Protein AF-A0A960S5M6-F1 (afdb_monomer)

Nearest PDB structures (foldseek):
  6wxx-assembly2_C  TM=4.763E-01  e=1.020E-02  Treponema succinifaciens DSM 2489
  4u5p-assembly1_A  TM=5.128E-01  e=8.825E-01  Rhodococcus jostii RHA1
  7o4u-assembly1_A  TM=4.474E-01  e=3.662E-01  Mycobacterium tuberculosis H37Rv
  4u5r-assembly1_C  TM=3.894E-01  e=1.001E+00  Rhodococcus jostii RHA1

Radius of gyration: 19.33 Å; Cα contacts (8 Å, |Δi|>4): 283; chains: 1; bounding box: 46×43×47 Å

Secondary structure (DSSP, 8-state):
-GGGTT---HHHHHHHHHHHHHTTSEEEE--TT--GGG-EEEE--HHHHHIIIIIHHHHHTT--GGG-THHHHHHTSHHHHHHHHHHHHHHHHH-HHHHHHHTT-TTS-EEEEEEEE-PPTT--PPPEEEEEEEEETTSEEEEEEEE--SSPBPP-HHHHHHHHHHHHHHHHHHT--SEEEEEEEESS-BPPSHHHHHH-SEEEEGGGGG-

Solvent-accessible surface area (backbone atoms only — not comparable to full-atom values): 12162 Å² total; per-residue (Å²): 104,65,90,78,60,82,56,96,49,71,67,60,53,55,48,51,53,50,52,36,36,78,69,49,44,29,45,83,45,50,39,62,98,56,52,82,87,67,43,49,75,45,79,56,29,67,65,61,55,48,35,63,72,54,48,50,61,38,56,74,68,72,52,68,76,90,81,52,70,53,65,73,60,41,71,78,33,71,69,42,55,54,49,47,32,56,51,47,48,44,51,46,70,74,25,51,66,34,49,35,46,65,71,68,38,79,88,54,62,62,49,75,32,32,38,73,47,79,56,61,93,91,56,88,60,79,59,41,70,42,65,37,31,36,48,35,76,90,47,38,29,43,38,30,49,73,44,64,44,103,46,59,43,68,72,48,74,69,53,49,54,52,51,52,51,36,51,55,50,48,40,70,73,68,66,61,89,49,49,79,43,36,30,41,36,25,54,58,38,72,44,90,44,78,57,41,72,74,57,48,78,48,69,40,40,52,72,52,55,76,109

pLDDT: mean 89.51, std 10.83, range [41.47, 98.5]

Sequence (211 aa):
LVKALDNNSGSALNRRLRELEASGFIQCFVPYGKKKRDRFYRIVDEYTIFYIKWIAPITASGMRLQKSGYWSKMTGTPARLSWAGYAFESVCFKHIDQISDALGLSKVAFNAGSWRYVPPKGSKDAGAQIDLLFDREDGVITVCEIKYSDKLFCLDKECAKSLVKKLDTFETRTKSKKELFLSMITTKGIRDNLWSEDLIESEVVLEDLYE

Structure (mmCIF, N/CA/C/O backbone):
data_AF-A0A960S5M6-F1
#
_entry.id   AF-A0A960S5M6-F1
#
loop_
_atom_site.group_PDB
_atom_site.id
_atom_site.type_symbol
_atom_site.label_atom_id
_atom_site.label_alt_id
_atom_site.label_comp_id
_atom_site.label_asym_id
_atom_site.label_entity_id
_atom_site.label_seq_id
_atom_site.pdbx_PDB_ins_code
_atom_site.Cartn_x
_atom_site.Cartn_y
_atom_site.Cartn_z
_atom_site.occupancy
_atom_site.B_iso_or_equiv
_atom_site.auth_seq_id
_atom_site.auth_comp_id
_atom_site.auth_asym_id
_atom_site.auth_atom_id
_atom_site.pdbx_PDB_model_num
ATOM 1 N N . LEU A 1 1 ? -0.532 16.747 -14.991 1.00 46.62 1 LEU A N 1
ATOM 2 C CA . LEU A 1 1 ? -0.957 16.278 -16.329 1.00 46.62 1 LEU A CA 1
ATOM 3 C C . LEU A 1 1 ? -1.320 17.423 -17.268 1.00 46.62 1 LEU A C 1
ATOM 5 O O . LEU A 1 1 ? -0.540 17.643 -18.172 1.00 46.62 1 LEU A O 1
ATOM 9 N N . VAL A 1 2 ? -2.393 18.198 -17.050 1.00 43.34 2 VAL A N 1
ATOM 10 C CA . VAL A 1 2 ? -2.791 19.295 -17.974 1.00 43.34 2 VAL A CA 1
ATOM 11 C C . VAL A 1 2 ? -1.658 20.303 -18.226 1.00 43.34 2 VAL A C 1
ATOM 13 O O . VAL A 1 2 ? -1.319 20.555 -19.372 1.00 43.34 2 VAL A O 1
ATOM 16 N N . LYS A 1 3 ? -0.984 20.776 -17.165 1.00 41.47 3 LYS A N 1
ATOM 17 C CA . LYS A 1 3 ? 0.192 21.666 -17.278 1.00 41.47 3 LYS A CA 1
ATOM 18 C C . LYS A 1 3 ? 1.409 21.043 -17.976 1.00 41.47 3 LYS A C 1
ATOM 20 O O . LYS A 1 3 ? 2.270 21.774 -18.430 1.00 41.47 3 LYS A O 1
ATOM 25 N N . ALA A 1 4 ? 1.508 19.715 -18.000 1.00 52.06 4 ALA A N 1
ATOM 26 C CA . ALA A 1 4 ? 2.627 18.998 -18.614 1.00 52.06 4 ALA A CA 1
ATOM 27 C C . ALA A 1 4 ? 2.326 18.564 -20.059 1.00 52.06 4 ALA A C 1
ATOM 29 O O . AL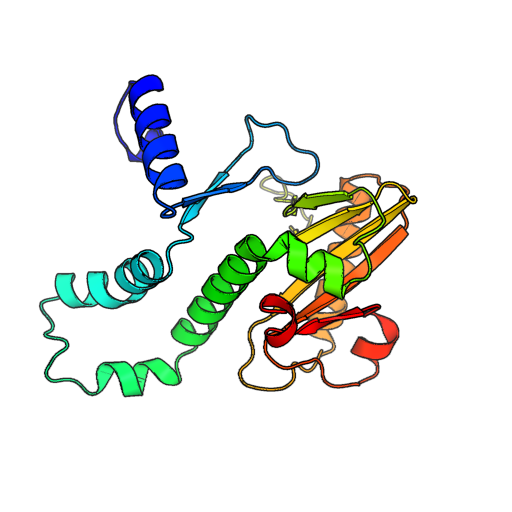A A 1 4 ? 3.235 18.158 -20.769 1.00 52.06 4 ALA A O 1
ATOM 30 N N . LEU A 1 5 ? 1.054 18.601 -20.473 1.00 56.50 5 LEU A N 1
ATOM 31 C CA . LEU A 1 5 ? 0.590 18.114 -21.773 1.00 56.50 5 LEU A CA 1
ATOM 32 C C . LEU A 1 5 ? 0.294 19.228 -22.777 1.00 56.50 5 LEU A C 1
ATOM 34 O O . LEU A 1 5 ? -0.145 18.904 -23.877 1.00 56.50 5 LEU A O 1
ATOM 38 N N . ASP A 1 6 ? 0.498 20.492 -22.396 1.00 50.91 6 ASP A N 1
ATOM 39 C CA . ASP A 1 6 ? 0.404 21.693 -23.244 1.00 50.91 6 ASP A CA 1
ATOM 40 C C . ASP A 1 6 ? -0.819 21.729 -24.190 1.00 50.91 6 ASP A C 1
ATOM 42 O O . ASP A 1 6 ? -0.780 22.257 -25.296 1.00 50.91 6 ASP A O 1
ATOM 46 N N . ASN A 1 7 ? -1.930 21.107 -23.772 1.00 53.03 7 ASN A N 1
ATOM 47 C CA . ASN A 1 7 ? -3.119 20.901 -24.595 1.00 53.03 7 ASN A CA 1
ATOM 48 C C . ASN A 1 7 ? -4.367 21.402 -23.861 1.00 53.03 7 ASN A C 1
ATOM 50 O O . ASN A 1 7 ? -4.784 20.853 -22.840 1.00 53.03 7 ASN A O 1
ATOM 54 N N . ASN A 1 8 ? -4.975 22.444 -24.430 1.00 51.94 8 ASN A N 1
ATOM 55 C CA . ASN A 1 8 ? -6.050 23.259 -23.852 1.00 51.94 8 ASN A CA 1
ATOM 56 C C . ASN A 1 8 ? -7.474 22.670 -23.959 1.00 51.94 8 ASN A C 1
ATOM 58 O O . ASN A 1 8 ? -8.450 23.381 -23.738 1.00 51.94 8 ASN A O 1
ATOM 62 N N . SER A 1 9 ? -7.649 21.382 -24.271 1.00 59.00 9 SER A N 1
ATOM 63 C CA . SER A 1 9 ? -8.984 20.773 -24.397 1.00 59.00 9 SER A CA 1
ATOM 64 C C . SER A 1 9 ? -9.192 19.639 -23.392 1.00 59.00 9 SER A C 1
ATOM 66 O O . SER A 1 9 ? -8.818 18.484 -23.604 1.00 59.00 9 SER A O 1
ATOM 68 N N . GLY A 1 10 ? -9.847 19.962 -22.270 1.00 70.06 10 GLY A N 1
ATOM 69 C CA . GLY A 1 10 ? -10.172 18.995 -21.214 1.00 70.06 10 GLY A CA 1
ATOM 70 C C . GLY A 1 10 ? -10.964 17.772 -21.708 1.00 70.06 10 GLY A C 1
ATOM 71 O O . GLY A 1 10 ? -10.836 16.692 -21.137 1.00 70.06 10 GLY A O 1
ATOM 72 N N . SER A 1 11 ? -11.724 17.897 -22.803 1.00 79.00 11 SER A N 1
ATOM 73 C CA . SER A 1 11 ? -12.467 16.790 -23.424 1.00 79.00 11 SER A CA 1
ATOM 74 C C . SER A 1 11 ? -11.558 15.740 -24.076 1.00 79.00 11 SER A C 1
ATOM 76 O O . SER A 1 11 ? -11.758 14.545 -23.855 1.00 79.00 11 SER A O 1
ATOM 78 N N . ALA A 1 12 ? -10.534 16.160 -24.826 1.00 83.50 12 ALA A N 1
ATOM 79 C CA . ALA A 1 12 ? -9.600 15.258 -25.498 1.00 83.50 12 ALA A CA 1
ATOM 80 C C . ALA A 1 12 ? -8.731 14.495 -24.490 1.00 83.50 12 ALA A C 1
ATOM 82 O O . ALA A 1 12 ? -8.529 13.288 -24.633 1.00 83.50 12 ALA A O 1
ATOM 83 N N . LEU A 1 13 ? -8.276 15.173 -23.431 1.00 84.19 13 LEU A N 1
ATOM 84 C CA . LEU A 1 13 ? -7.539 14.530 -22.344 1.00 84.19 13 LEU A CA 1
ATOM 85 C C . LEU A 1 13 ? -8.401 13.493 -21.615 1.00 84.19 13 LEU A C 1
ATOM 87 O O . LEU A 1 13 ? -7.954 12.370 -21.407 1.00 84.19 13 LEU A O 1
ATOM 91 N N . ASN A 1 14 ? -9.645 13.837 -21.269 1.00 85.25 14 ASN A N 1
ATOM 92 C CA . ASN A 1 14 ? -10.563 12.900 -20.617 1.00 85.25 14 ASN A CA 1
ATOM 93 C C . ASN A 1 14 ? -10.907 11.699 -21.507 1.00 85.25 14 ASN A C 1
ATOM 95 O O . ASN A 1 14 ? -11.176 10.617 -20.991 1.00 85.25 14 ASN A O 1
ATOM 99 N N . ARG A 1 15 ? -10.923 11.864 -22.837 1.00 89.50 15 ARG A N 1
ATOM 100 C CA . ARG A 1 15 ? -11.049 10.732 -23.763 1.00 89.50 15 ARG A CA 1
ATOM 101 C C . ARG A 1 15 ? -9.818 9.825 -23.690 1.00 89.50 15 ARG A C 1
ATOM 103 O O . ARG A 1 15 ? -9.985 8.645 -23.419 1.00 89.50 15 ARG A O 1
ATOM 110 N N . ARG A 1 16 ? -8.608 10.379 -23.821 1.00 90.38 16 ARG A N 1
ATOM 111 C CA . ARG A 1 16 ? -7.354 9.603 -23.751 1.00 90.38 16 ARG A CA 1
ATOM 112 C C . ARG A 1 16 ? -7.185 8.868 -22.423 1.00 90.38 16 ARG A C 1
ATOM 114 O O . ARG A 1 16 ? -6.762 7.724 -22.417 1.00 90.38 16 ARG A O 1
ATOM 121 N N . LEU A 1 17 ? -7.520 9.507 -21.300 1.00 90.25 17 LEU A N 1
ATOM 122 C CA . LEU A 1 17 ? -7.452 8.864 -19.983 1.00 90.25 17 LEU A CA 1
ATOM 123 C C . LEU A 1 17 ? -8.407 7.669 -19.892 1.00 90.25 17 LEU A C 1
ATOM 125 O O . LEU A 1 17 ? -7.998 6.622 -19.412 1.00 90.25 17 LEU A O 1
ATOM 129 N N . ARG A 1 18 ? -9.635 7.798 -20.414 1.00 91.06 18 ARG A N 1
ATOM 130 C CA . ARG A 1 18 ? -10.585 6.677 -20.479 1.00 91.06 18 ARG A CA 1
ATOM 131 C C . ARG A 1 18 ? -10.100 5.553 -21.389 1.00 91.06 18 ARG A C 1
ATOM 133 O O . ARG A 1 18 ? -10.260 4.397 -21.036 1.00 91.06 18 ARG A O 1
ATOM 140 N N . GLU A 1 19 ? -9.508 5.879 -22.536 1.00 93.75 19 GLU A N 1
ATOM 141 C CA . GLU A 1 19 ? -8.941 4.882 -23.457 1.00 93.75 19 GLU A CA 1
ATOM 142 C C . GLU A 1 19 ? -7.761 4.134 -22.818 1.00 93.75 19 GLU A C 1
ATOM 144 O O . GLU A 1 19 ? -7.696 2.911 -22.896 1.00 93.75 19 GLU A O 1
ATOM 149 N N . LEU A 1 20 ? -6.858 4.851 -22.140 1.00 93.38 20 LEU A N 1
ATOM 150 C CA . LEU A 1 20 ? -5.731 4.254 -21.415 1.00 93.38 20 LEU A CA 1
ATOM 151 C C . LEU A 1 20 ? -6.195 3.383 -20.244 1.00 93.38 20 LEU A C 1
ATOM 153 O O . LEU A 1 20 ? -5.608 2.331 -20.010 1.00 93.38 20 LEU A O 1
ATOM 157 N N . GLU A 1 21 ? -7.229 3.816 -19.523 1.00 91.94 21 GLU A N 1
ATOM 158 C CA . GLU A 1 21 ? -7.817 3.054 -18.419 1.00 91.94 21 GLU A CA 1
ATOM 159 C C . GLU A 1 21 ? -8.520 1.792 -18.925 1.00 91.94 21 GLU A C 1
ATOM 161 O O . GLU A 1 21 ? -8.242 0.702 -18.439 1.00 91.94 21 GLU A O 1
ATOM 166 N N . ALA A 1 22 ? -9.337 1.905 -19.978 1.00 90.56 22 ALA A N 1
ATOM 167 C CA . ALA A 1 22 ? -9.994 0.760 -20.612 1.00 90.56 22 ALA A CA 1
ATOM 168 C C . ALA A 1 22 ? -9.000 -0.241 -21.224 1.00 90.56 22 ALA A C 1
ATOM 170 O O . ALA A 1 22 ? -9.294 -1.428 -21.307 1.00 90.56 22 ALA A O 1
ATOM 171 N N . SER A 1 23 ? -7.824 0.234 -21.641 1.00 92.50 23 SER A N 1
ATOM 172 C CA . SER A 1 23 ? -6.744 -0.609 -22.168 1.00 92.50 23 SER A CA 1
ATOM 173 C C . SER A 1 23 ? -5.838 -1.191 -21.072 1.00 92.50 23 SER A C 1
ATOM 175 O O . SER A 1 23 ? -4.886 -1.892 -21.394 1.00 92.50 23 SER A O 1
ATOM 177 N N . GLY A 1 24 ? -6.081 -0.878 -19.793 1.00 88.25 24 GLY A N 1
ATOM 178 C CA . GLY A 1 24 ? -5.305 -1.399 -18.663 1.00 88.25 24 GLY A CA 1
ATOM 179 C C . GLY A 1 24 ? -3.946 -0.729 -18.424 1.00 88.25 24 GLY A C 1
ATOM 180 O O . GLY A 1 24 ? -3.196 -1.173 -17.559 1.00 88.25 24 GLY A O 1
ATOM 181 N N . PHE A 1 25 ? -3.611 0.356 -19.132 1.00 89.75 25 PHE A N 1
ATOM 182 C CA . PHE A 1 25 ? -2.332 1.056 -18.937 1.00 89.75 25 PHE A CA 1
ATOM 183 C C . PHE A 1 25 ? -2.293 1.865 -17.646 1.00 89.75 25 PHE A C 1
ATOM 185 O O . PHE A 1 25 ? -1.247 1.979 -17.001 1.00 89.75 25 PHE A O 1
ATOM 192 N N . ILE A 1 26 ? -3.426 2.469 -17.290 1.00 90.50 26 ILE A N 1
ATOM 193 C CA . ILE A 1 26 ? -3.567 3.297 -16.097 1.00 90.50 26 ILE A CA 1
ATOM 194 C C . ILE A 1 26 ? -4.799 2.883 -15.304 1.00 90.50 26 ILE A C 1
ATOM 196 O O . ILE A 1 26 ? -5.742 2.337 -15.859 1.00 90.50 26 ILE A O 1
ATOM 200 N N . GLN A 1 27 ? -4.817 3.221 -14.022 1.00 87.81 27 GLN A N 1
ATOM 201 C CA . GLN A 1 27 ? -5.985 3.050 -13.164 1.00 87.81 27 GLN A CA 1
ATOM 202 C C . GLN A 1 27 ? -6.271 4.353 -12.421 1.00 87.81 27 GLN A C 1
ATOM 204 O O . GLN A 1 27 ? -5.345 5.045 -11.969 1.00 87.81 27 GLN A O 1
ATOM 209 N N . CYS A 1 28 ? -7.550 4.716 -12.330 1.00 87.50 28 CYS A N 1
ATOM 210 C CA . CYS A 1 28 ? -8.009 5.839 -11.532 1.00 87.50 28 CYS A CA 1
ATOM 211 C C . CYS A 1 28 ? -8.150 5.448 -10.059 1.00 87.50 28 CYS A C 1
ATOM 213 O O . CYS A 1 28 ? -8.815 4.479 -9.713 1.00 87.50 28 CYS A O 1
ATOM 215 N N . PHE A 1 29 ? -7.603 6.285 -9.181 1.00 83.81 29 PHE A N 1
ATOM 216 C CA . PHE A 1 29 ? -7.746 6.154 -7.738 1.00 83.81 29 PHE A CA 1
ATOM 217 C C . PHE A 1 29 ? -8.374 7.413 -7.156 1.00 83.81 29 PHE A C 1
ATOM 219 O O . PHE A 1 29 ? -7.967 8.536 -7.476 1.00 83.81 29 PHE A O 1
ATOM 226 N N . VAL A 1 30 ? -9.340 7.229 -6.260 1.00 86.88 30 VAL A N 1
ATOM 227 C CA . VAL A 1 30 ? -9.882 8.299 -5.421 1.00 86.88 30 VAL A CA 1
ATOM 228 C C . VAL A 1 30 ? -9.371 8.054 -4.004 1.00 86.88 30 VAL A C 1
ATOM 230 O O . VAL A 1 30 ? -9.705 7.023 -3.426 1.00 86.88 30 VAL A O 1
ATOM 233 N N . PRO A 1 31 ? -8.545 8.951 -3.436 1.00 87.94 31 PRO A N 1
ATOM 234 C CA . PRO A 1 31 ? -8.095 8.770 -2.067 1.00 87.94 31 PRO A CA 1
ATOM 235 C C . PRO A 1 31 ? -9.273 8.752 -1.086 1.00 87.94 31 PRO A C 1
ATOM 237 O O . PRO A 1 31 ? -10.262 9.468 -1.277 1.00 87.94 31 PRO A O 1
ATOM 240 N N . TYR A 1 32 ? -9.125 8.002 0.002 1.00 89.94 32 TYR A N 1
ATOM 241 C CA . TYR A 1 32 ? -10.105 7.945 1.079 1.00 89.94 32 TYR A CA 1
ATOM 242 C C . TYR A 1 32 ? -10.462 9.348 1.597 1.00 89.94 32 TYR A C 1
ATOM 244 O O . TYR A 1 32 ? -9.595 10.212 1.788 1.00 89.94 32 TYR A O 1
ATOM 252 N N . GLY A 1 33 ? -11.761 9.586 1.796 1.00 85.00 33 GLY A N 1
ATOM 253 C CA . GLY A 1 33 ? -12.299 10.870 2.253 1.00 85.00 33 GLY A CA 1
ATOM 254 C C . GLY A 1 33 ? -12.182 12.019 1.240 1.00 85.00 33 GLY A C 1
ATOM 255 O O . GLY A 1 33 ? -12.410 13.179 1.599 1.00 85.00 33 GLY A O 1
ATOM 256 N N . LYS A 1 34 ? -11.808 11.750 -0.019 1.00 87.12 34 LYS A N 1
ATOM 257 C CA . LYS A 1 34 ? -11.723 12.757 -1.088 1.00 87.12 34 LYS A CA 1
ATOM 258 C C . LYS A 1 34 ? -12.847 12.612 -2.109 1.00 87.12 34 LYS A C 1
ATOM 260 O O . LYS A 1 34 ? -13.518 11.590 -2.207 1.00 87.12 34 LYS A O 1
ATOM 265 N N . LYS A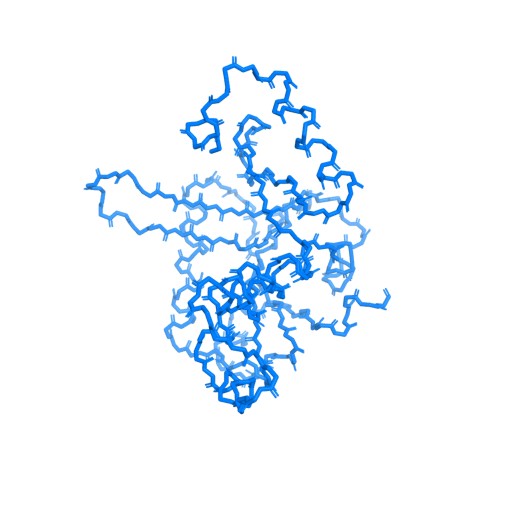 1 35 ? -13.080 13.678 -2.880 1.00 85.19 35 LYS A N 1
ATOM 266 C CA . LYS A 1 35 ? -14.117 13.697 -3.922 1.00 85.19 35 LYS A CA 1
ATOM 267 C C . LYS A 1 35 ? -13.540 13.177 -5.238 1.00 85.19 35 LYS A C 1
ATOM 269 O O . LYS A 1 35 ? -12.342 13.280 -5.478 1.00 85.19 35 LYS A O 1
ATOM 274 N N . LYS A 1 36 ? -14.404 12.754 -6.170 1.00 82.38 36 LYS A N 1
ATOM 275 C CA . LYS A 1 36 ? -14.002 12.310 -7.527 1.00 82.38 36 LYS A CA 1
ATOM 276 C C . LYS A 1 36 ? -13.104 13.306 -8.278 1.00 82.38 36 LYS A C 1
ATOM 278 O O . LYS A 1 36 ? -12.343 12.902 -9.150 1.00 82.38 36 LYS A O 1
ATOM 283 N N . ARG A 1 37 ? -13.190 14.605 -7.966 1.00 82.75 37 ARG A N 1
ATOM 284 C CA . ARG A 1 37 ? -12.334 15.650 -8.561 1.00 82.75 37 ARG A CA 1
ATOM 285 C C . ARG A 1 37 ? -10.869 15.571 -8.119 1.00 82.75 37 ARG A C 1
ATOM 287 O O . ARG A 1 37 ? -10.005 16.051 -8.838 1.00 82.75 37 ARG A O 1
ATOM 294 N N . ASP A 1 38 ? -10.616 14.978 -6.957 1.00 84.50 38 ASP A N 1
ATOM 295 C CA . ASP A 1 38 ? -9.294 14.837 -6.344 1.00 84.50 38 ASP A CA 1
ATOM 296 C C . ASP A 1 38 ? -8.638 13.497 -6.729 1.00 84.50 38 ASP A C 1
ATOM 298 O O . ASP A 1 38 ? -7.642 13.087 -6.131 1.00 84.50 38 ASP A O 1
ATOM 302 N N . ARG A 1 39 ? -9.215 12.796 -7.715 1.00 85.75 39 ARG A N 1
ATOM 303 C CA . ARG A 1 39 ? -8.672 11.549 -8.243 1.00 85.75 39 ARG A CA 1
ATOM 304 C C . ARG A 1 39 ? -7.290 11.752 -8.846 1.00 85.75 39 ARG A C 1
ATOM 306 O O . ARG A 1 39 ? -6.999 12.787 -9.451 1.00 85.75 39 ARG A O 1
ATOM 313 N N . PHE A 1 40 ? -6.480 10.713 -8.771 1.00 85.06 40 PHE A N 1
ATOM 314 C CA . PHE A 1 40 ? -5.213 10.622 -9.479 1.00 85.06 40 PHE A CA 1
ATOM 315 C C . PHE A 1 40 ? -5.192 9.355 -10.335 1.00 85.06 40 PHE A C 1
ATOM 317 O O . PHE A 1 40 ? -5.980 8.438 -10.122 1.00 85.06 40 PHE A O 1
ATOM 324 N N . TYR A 1 41 ? -4.301 9.325 -11.322 1.00 86.44 41 TYR A N 1
ATOM 325 C CA . TYR A 1 41 ? -4.068 8.147 -12.153 1.00 86.44 41 TYR A CA 1
ATOM 326 C C . TYR A 1 41 ? -2.665 7.623 -11.875 1.00 86.44 41 TYR A C 1
ATOM 328 O O . TYR A 1 41 ? -1.728 8.420 -11.755 1.00 86.44 41 TYR A O 1
ATOM 336 N N . ARG A 1 42 ? -2.520 6.302 -11.791 1.00 85.56 42 ARG A N 1
ATOM 337 C CA . ARG A 1 42 ? -1.215 5.627 -11.804 1.00 85.56 42 ARG A CA 1
ATOM 338 C C . ARG A 1 42 ? -1.109 4.786 -13.063 1.00 85.56 42 ARG A C 1
ATOM 340 O O . ARG A 1 42 ? -2.121 4.292 -13.545 1.00 85.56 42 ARG A O 1
ATOM 347 N N . ILE A 1 43 ? 0.107 4.640 -13.576 1.00 88.00 43 ILE A N 1
ATOM 348 C CA . ILE A 1 43 ? 0.407 3.597 -14.558 1.00 88.00 43 ILE A CA 1
ATOM 349 C C . ILE A 1 43 ? 0.383 2.278 -13.795 1.00 88.00 43 ILE A C 1
ATOM 351 O O . ILE A 1 43 ? 1.023 2.196 -12.748 1.00 88.00 43 ILE A O 1
ATOM 355 N N . VAL A 1 44 ? -0.370 1.303 -14.295 1.00 86.62 44 VAL A N 1
ATOM 356 C CA . VAL A 1 44 ? -0.519 -0.025 -13.676 1.00 86.62 44 VAL A CA 1
ATOM 357 C C . VAL A 1 44 ? -0.137 -1.165 -14.618 1.00 86.62 44 VAL A C 1
ATOM 359 O O . VAL A 1 44 ? -0.092 -2.310 -14.180 1.00 86.62 44 VAL A O 1
ATOM 362 N N . ASP A 1 45 ? 0.157 -0.873 -15.888 1.00 88.94 45 ASP A N 1
ATOM 363 C CA . ASP A 1 45 ? 0.709 -1.861 -16.817 1.00 88.94 45 ASP A CA 1
ATOM 364 C C . ASP A 1 45 ? 2.179 -2.154 -16.495 1.00 88.94 45 ASP A C 1
ATOM 366 O O . ASP A 1 45 ? 3.043 -1.267 -16.510 1.00 88.94 45 ASP A O 1
ATOM 370 N N . GLU A 1 46 ? 2.460 -3.420 -16.208 1.00 87.62 46 GLU A N 1
ATOM 371 C CA . GLU A 1 46 ? 3.740 -3.914 -15.718 1.00 87.62 46 GLU A CA 1
ATOM 372 C C . GLU A 1 46 ? 4.864 -3.631 -16.717 1.00 87.62 46 GLU A C 1
ATOM 374 O O . GLU A 1 46 ? 5.943 -3.157 -16.334 1.00 87.62 46 GLU A O 1
ATOM 379 N N . TYR A 1 47 ? 4.604 -3.869 -18.007 1.00 89.94 47 TYR A N 1
ATOM 380 C CA . TYR A 1 47 ? 5.596 -3.645 -19.051 1.00 89.94 47 TYR A CA 1
ATOM 381 C C . TYR A 1 47 ? 5.884 -2.157 -19.246 1.00 89.94 47 TYR A C 1
ATOM 383 O O . TYR A 1 47 ? 7.046 -1.771 -19.338 1.00 89.94 47 TYR A O 1
ATOM 391 N N . THR A 1 48 ? 4.868 -1.297 -19.248 1.00 90.19 48 THR A N 1
ATOM 392 C CA . THR A 1 48 ? 5.031 0.155 -19.382 1.00 90.19 48 THR A CA 1
ATOM 393 C C . THR A 1 48 ? 5.865 0.721 -18.237 1.00 90.19 48 THR A C 1
ATOM 395 O O . THR A 1 48 ? 6.799 1.490 -18.482 1.00 90.19 48 THR A O 1
ATOM 398 N N . ILE A 1 49 ? 5.596 0.316 -16.990 1.00 87.69 49 ILE A N 1
ATOM 399 C CA . ILE A 1 49 ? 6.392 0.745 -15.829 1.00 87.69 49 ILE A CA 1
ATOM 400 C C . ILE A 1 49 ? 7.838 0.258 -15.972 1.00 87.69 49 ILE A C 1
ATOM 402 O O . ILE A 1 49 ? 8.774 1.037 -15.770 1.00 87.69 49 ILE A O 1
ATOM 406 N N . PHE A 1 50 ? 8.037 -1.011 -16.339 1.00 89.81 50 PHE A N 1
ATOM 407 C CA . PHE A 1 50 ? 9.363 -1.584 -16.569 1.00 89.81 50 PHE A CA 1
ATOM 408 C C . PHE A 1 50 ? 10.123 -0.846 -17.680 1.00 89.81 50 PHE A C 1
ATOM 410 O O . PHE A 1 50 ? 11.278 -0.457 -17.499 1.00 89.81 50 PHE A O 1
ATOM 417 N N . TYR A 1 51 ? 9.467 -0.594 -18.809 1.00 90.62 51 TYR A N 1
ATOM 418 C CA . TYR A 1 51 ? 10.036 0.077 -19.967 1.00 90.62 51 TYR A CA 1
ATOM 419 C C . TYR A 1 51 ? 10.473 1.501 -19.626 1.00 90.62 51 TYR A C 1
ATOM 421 O O . TYR A 1 51 ? 11.626 1.858 -19.863 1.00 90.62 51 TYR A O 1
ATOM 429 N N . ILE A 1 52 ? 9.586 2.301 -19.025 1.00 89.38 52 ILE A N 1
ATOM 430 C CA . ILE A 1 52 ? 9.879 3.692 -18.652 1.00 89.38 52 ILE A CA 1
ATOM 431 C C . ILE A 1 52 ? 11.030 3.747 -17.644 1.00 89.38 52 ILE A C 1
ATOM 433 O O . ILE A 1 52 ? 11.891 4.623 -17.734 1.00 89.38 52 ILE A O 1
ATOM 437 N N . LYS A 1 53 ? 11.060 2.817 -16.683 1.00 87.25 53 LYS A N 1
ATOM 438 C CA . LYS A 1 53 ? 12.074 2.802 -15.626 1.00 87.25 53 LYS A CA 1
ATOM 439 C C . LYS A 1 53 ? 13.441 2.337 -16.121 1.00 87.25 53 LYS A C 1
ATOM 441 O O . LYS A 1 53 ? 14.448 2.908 -15.706 1.00 87.25 53 LYS A O 1
ATOM 446 N N . TRP A 1 54 ? 13.478 1.300 -16.955 1.00 87.25 54 TRP A N 1
ATOM 447 C CA . TRP A 1 54 ? 14.707 0.570 -17.262 1.00 87.25 54 TRP A CA 1
ATOM 448 C C . TRP A 1 54 ? 15.118 0.679 -18.721 1.00 87.25 54 TRP A C 1
ATOM 450 O O . TRP A 1 54 ? 16.263 1.015 -18.996 1.00 87.25 54 TRP A O 1
ATOM 460 N N . ILE A 1 55 ? 14.210 0.437 -19.665 1.00 88.62 55 ILE A N 1
ATOM 461 C CA . ILE A 1 55 ? 14.565 0.363 -21.088 1.00 88.62 55 ILE A CA 1
ATOM 462 C C . ILE A 1 55 ? 14.779 1.762 -21.674 1.00 88.62 55 ILE A C 1
ATOM 464 O O . ILE A 1 55 ? 15.829 2.014 -22.266 1.00 88.62 55 ILE A O 1
ATOM 468 N N . ALA A 1 56 ? 13.830 2.681 -21.477 1.00 89.44 56 ALA A N 1
ATOM 469 C CA . ALA A 1 56 ? 13.852 4.006 -22.096 1.00 89.44 56 ALA A CA 1
ATOM 470 C C . ALA A 1 56 ? 15.140 4.811 -21.796 1.00 89.44 56 ALA A C 1
ATOM 472 O O . ALA A 1 56 ? 15.721 5.363 -22.737 1.00 89.44 56 ALA A O 1
ATOM 473 N N . PRO A 1 57 ? 15.664 4.847 -20.549 1.00 86.94 57 PRO A N 1
ATOM 474 C CA . PRO A 1 57 ? 16.924 5.538 -20.251 1.00 86.94 57 PRO A CA 1
ATOM 475 C C . PRO A 1 57 ? 18.145 4.917 -20.948 1.00 86.94 57 PRO A C 1
ATOM 477 O O . PRO A 1 57 ? 19.059 5.623 -21.380 1.00 86.94 57 PRO A O 1
ATOM 480 N N . ILE A 1 58 ? 18.168 3.590 -21.090 1.00 84.19 58 ILE A N 1
ATOM 481 C CA . ILE A 1 58 ? 19.260 2.869 -21.761 1.00 84.19 58 ILE A CA 1
ATOM 482 C C . ILE A 1 58 ? 19.218 3.146 -23.263 1.00 84.19 58 ILE A C 1
ATOM 484 O O . ILE A 1 58 ? 20.239 3.487 -23.856 1.00 84.19 58 ILE A O 1
ATOM 488 N N . THR A 1 59 ? 18.035 3.068 -23.875 1.00 83.06 59 THR A N 1
ATOM 489 C CA . THR A 1 59 ? 17.874 3.357 -25.305 1.00 83.06 59 THR A CA 1
ATOM 490 C C . THR A 1 59 ? 18.212 4.810 -25.626 1.00 83.0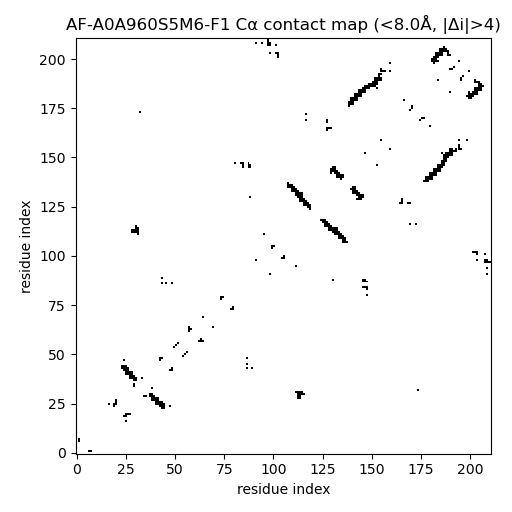6 59 THR A C 1
ATOM 492 O O . THR A 1 59 ? 18.880 5.071 -26.622 1.00 83.06 59 THR A O 1
ATOM 495 N N . ALA A 1 60 ? 17.826 5.753 -24.758 1.00 84.69 60 ALA A N 1
ATOM 496 C CA . ALA A 1 60 ? 18.125 7.174 -24.931 1.00 84.69 60 ALA A CA 1
ATOM 497 C C . ALA A 1 60 ? 19.627 7.491 -24.815 1.00 84.69 60 ALA A C 1
ATOM 499 O O . ALA A 1 60 ? 20.105 8.430 -25.443 1.00 84.69 60 ALA A O 1
ATOM 500 N N . SER A 1 61 ? 20.384 6.699 -24.049 1.00 81.75 61 SER A N 1
ATOM 501 C CA . SER A 1 61 ? 21.841 6.852 -23.908 1.00 81.75 61 SER A CA 1
ATOM 502 C C . SER A 1 61 ? 22.654 6.159 -25.013 1.00 81.75 61 SER A C 1
ATOM 504 O O . SER A 1 61 ? 23.882 6.169 -24.968 1.00 81.75 61 SER A O 1
ATOM 506 N N . GLY A 1 62 ? 21.996 5.553 -26.011 1.00 75.62 62 GLY A N 1
ATOM 507 C CA . GLY A 1 62 ? 22.657 4.870 -27.131 1.00 75.62 62 GLY A CA 1
ATOM 508 C C . GLY A 1 62 ? 23.276 3.512 -26.775 1.00 75.62 62 GLY A C 1
ATOM 509 O O . GLY A 1 62 ? 23.935 2.891 -27.612 1.00 75.62 62 GLY A O 1
ATOM 510 N N . MET A 1 63 ? 23.064 3.016 -25.551 1.00 70.69 63 MET A N 1
ATOM 511 C CA . MET A 1 63 ? 23.587 1.729 -25.099 1.00 70.69 63 MET A 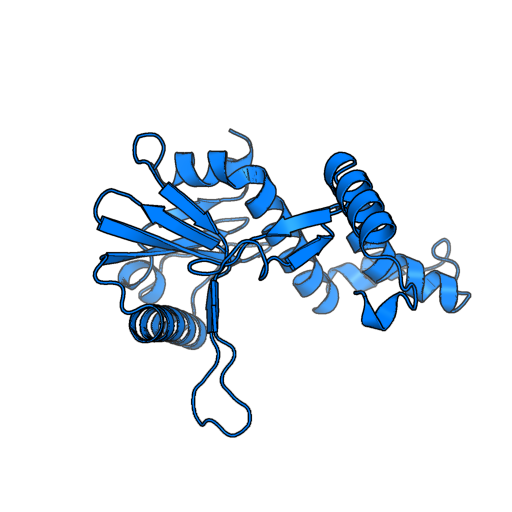CA 1
ATOM 512 C C . MET A 1 63 ? 22.733 0.570 -25.643 1.00 70.69 63 MET A C 1
ATOM 514 O O . MET A 1 63 ? 21.510 0.558 -25.520 1.00 70.69 63 MET A O 1
ATOM 518 N N . ARG A 1 64 ? 23.374 -0.455 -26.224 1.00 68.00 64 ARG A N 1
ATOM 519 C CA . ARG A 1 64 ? 22.688 -1.678 -26.680 1.00 68.00 64 ARG A CA 1
ATOM 520 C C . ARG A 1 64 ? 22.563 -2.694 -25.540 1.00 68.00 64 ARG A C 1
ATOM 522 O O . ARG A 1 64 ? 23.570 -3.226 -25.079 1.00 68.00 64 ARG A O 1
ATOM 529 N N . LEU A 1 65 ? 21.326 -3.027 -25.163 1.00 68.75 65 LEU A N 1
ATOM 530 C CA . LEU A 1 65 ? 20.979 -4.033 -24.139 1.00 68.75 65 LEU A CA 1
ATOM 531 C C . LEU A 1 65 ? 21.577 -5.430 -24.400 1.00 68.75 65 LEU A C 1
ATOM 533 O O . LEU A 1 65 ? 21.840 -6.179 -23.469 1.00 68.75 65 LEU A O 1
ATOM 537 N N . GLN A 1 66 ? 21.807 -5.769 -25.669 1.00 64.19 66 GLN A N 1
ATOM 538 C CA . GLN A 1 66 ? 22.185 -7.109 -26.137 1.00 64.19 66 GLN A CA 1
ATOM 539 C C . GLN A 1 66 ? 23.618 -7.547 -25.767 1.00 64.19 66 GLN A C 1
ATOM 541 O O . GLN A 1 66 ? 23.945 -8.718 -25.922 1.00 64.19 66 GLN A O 1
ATOM 546 N N . LYS A 1 67 ? 24.495 -6.638 -25.308 1.00 56.41 67 LYS A N 1
ATOM 547 C CA . LYS A 1 67 ? 25.928 -6.940 -25.088 1.00 56.41 67 LYS A CA 1
ATOM 548 C C . LYS A 1 67 ? 26.387 -6.821 -23.629 1.00 56.41 67 LYS A C 1
ATOM 550 O O . LYS A 1 67 ? 27.579 -6.945 -23.364 1.00 56.41 67 LYS A O 1
ATOM 555 N N . SER A 1 68 ? 25.487 -6.540 -22.687 1.00 62.53 68 SER A N 1
ATOM 556 C CA . SER A 1 68 ? 25.860 -6.196 -21.312 1.00 62.53 68 SER A CA 1
ATOM 557 C C . SER A 1 68 ? 25.226 -7.134 -20.284 1.00 62.53 68 SER A C 1
ATOM 559 O O . SER A 1 68 ? 24.035 -7.425 -20.332 1.00 62.53 68 SER A O 1
ATOM 561 N N . GLY A 1 69 ? 26.003 -7.530 -19.268 1.00 77.56 69 GLY A N 1
ATOM 562 C CA . GLY A 1 69 ? 25.503 -8.123 -18.014 1.00 77.56 69 GLY A CA 1
ATOM 563 C C . GLY A 1 69 ? 24.697 -7.128 -17.164 1.00 77.56 69 GLY A C 1
ATOM 564 O O . GLY A 1 69 ? 24.735 -7.172 -15.935 1.00 77.56 69 GLY A O 1
ATOM 565 N N . TYR A 1 70 ? 24.016 -6.182 -17.820 1.00 81.38 70 TYR A N 1
ATOM 566 C CA . TYR A 1 70 ? 23.254 -5.104 -17.214 1.00 81.38 70 TYR A CA 1
ATOM 567 C C . TYR A 1 70 ? 22.171 -5.668 -16.303 1.00 81.38 70 TYR A C 1
ATOM 569 O O . TYR A 1 70 ? 22.143 -5.321 -15.129 1.00 81.38 70 TYR A O 1
ATOM 577 N N . TRP A 1 71 ? 21.348 -6.598 -16.796 1.00 83.75 71 TRP A N 1
ATOM 578 C CA . TRP A 1 71 ? 20.269 -7.184 -15.998 1.00 83.75 71 TRP A CA 1
ATOM 579 C C . TRP A 1 71 ? 20.789 -7.888 -14.746 1.00 83.75 71 TRP A C 1
ATOM 581 O O . TRP A 1 71 ? 20.291 -7.618 -13.658 1.00 83.75 71 TRP A O 1
ATOM 591 N N . SER A 1 72 ? 21.865 -8.672 -14.866 1.00 84.50 72 SER A N 1
ATOM 592 C CA . SER A 1 72 ? 22.515 -9.317 -13.720 1.00 84.50 72 SER A CA 1
ATOM 593 C C . SER A 1 72 ? 23.007 -8.304 -12.683 1.00 84.50 72 SER A C 1
ATOM 595 O O . SER A 1 72 ? 22.839 -8.515 -11.484 1.00 84.50 72 SER A O 1
ATOM 597 N N . LYS A 1 73 ? 23.568 -7.171 -13.129 1.00 83.00 73 LYS A N 1
ATOM 598 C CA . LYS A 1 73 ? 23.969 -6.071 -12.240 1.00 83.00 73 LYS A CA 1
ATOM 599 C C . LYS A 1 73 ? 22.761 -5.411 -11.571 1.00 83.00 73 LYS A C 1
ATOM 601 O O . LYS A 1 73 ? 22.842 -5.040 -10.404 1.00 83.00 73 LYS A O 1
ATOM 606 N N . MET A 1 74 ? 21.655 -5.255 -12.295 1.00 82.31 74 MET A N 1
ATOM 607 C CA . MET A 1 74 ? 20.459 -4.576 -11.801 1.00 82.31 74 MET A CA 1
ATOM 608 C C . MET A 1 74 ? 19.709 -5.373 -10.734 1.00 82.31 74 MET A C 1
ATOM 610 O O . MET A 1 74 ? 19.132 -4.755 -9.836 1.00 82.31 74 MET A O 1
ATOM 614 N N . THR A 1 75 ? 19.760 -6.708 -10.776 1.00 82.31 75 THR A N 1
ATOM 615 C CA . THR A 1 75 ? 19.030 -7.593 -9.852 1.00 82.31 75 THR A CA 1
ATOM 616 C C . THR A 1 75 ? 19.291 -7.277 -8.371 1.00 82.31 75 THR A C 1
ATOM 618 O O . THR A 1 75 ? 18.368 -7.295 -7.559 1.00 82.31 75 THR A O 1
ATOM 621 N N . GLY A 1 76 ? 20.527 -6.920 -8.012 1.00 80.56 76 GLY A N 1
ATOM 622 C CA . GLY A 1 76 ? 20.912 -6.612 -6.627 1.00 80.56 76 GLY A CA 1
ATOM 623 C C . GLY A 1 76 ? 20.756 -5.145 -6.213 1.00 80.56 76 GLY A C 1
ATOM 624 O O . GLY A 1 76 ? 21.165 -4.775 -5.116 1.00 80.56 76 GLY A O 1
ATOM 625 N N . THR A 1 77 ? 20.237 -4.272 -7.082 1.00 88.31 77 THR A N 1
ATOM 626 C CA . THR A 1 77 ? 20.240 -2.827 -6.808 1.00 88.31 77 THR A CA 1
ATOM 627 C C . THR A 1 77 ? 19.056 -2.386 -5.938 1.00 88.31 77 THR A C 1
ATOM 629 O O . THR A 1 77 ? 17.935 -2.867 -6.132 1.00 88.31 77 THR A O 1
ATOM 632 N N . PRO A 1 78 ? 19.235 -1.367 -5.071 1.00 88.25 78 PRO A N 1
ATOM 633 C CA . PRO A 1 78 ? 18.119 -0.724 -4.370 1.00 88.25 78 PRO A CA 1
ATOM 634 C C . PRO A 1 78 ? 17.051 -0.171 -5.323 1.00 88.25 78 PRO A C 1
ATOM 636 O O . PRO A 1 78 ? 15.866 -0.138 -5.002 1.00 88.25 78 PRO A O 1
ATOM 639 N N . ALA A 1 79 ? 17.460 0.230 -6.531 1.00 87.88 79 ALA A N 1
ATOM 640 C CA . ALA A 1 79 ? 16.546 0.713 -7.555 1.00 87.88 79 ALA A CA 1
ATOM 641 C C . ALA A 1 79 ? 15.597 -0.393 -8.060 1.00 87.88 79 ALA A C 1
ATOM 643 O O . ALA A 1 79 ? 14.426 -0.100 -8.307 1.00 87.88 79 ALA A O 1
ATOM 644 N N . ARG A 1 80 ? 16.062 -1.651 -8.170 1.00 89.75 80 ARG A N 1
ATOM 645 C CA . ARG A 1 80 ? 15.189 -2.801 -8.458 1.00 89.75 80 ARG A CA 1
ATOM 646 C C . ARG A 1 80 ? 14.217 -3.051 -7.316 1.00 89.75 80 ARG A C 1
ATOM 648 O O . ARG A 1 80 ? 13.034 -3.201 -7.585 1.00 89.75 80 ARG A O 1
ATOM 655 N N . LEU A 1 81 ? 14.694 -3.062 -6.071 1.00 88.94 81 LEU A N 1
ATOM 656 C CA . LEU A 1 81 ? 13.834 -3.275 -4.901 1.00 88.94 81 LEU A CA 1
ATOM 657 C C . LEU A 1 81 ? 12.722 -2.224 -4.820 1.00 88.94 81 LEU A C 1
ATOM 659 O O . LEU A 1 81 ? 11.560 -2.569 -4.642 1.00 88.94 81 LEU A O 1
ATOM 663 N N . SER A 1 82 ? 13.057 -0.952 -5.047 1.00 88.75 82 SER A N 1
ATOM 664 C CA . SER A 1 82 ? 12.058 0.117 -5.110 1.00 88.75 82 SER A CA 1
ATOM 665 C C . SER A 1 82 ? 11.053 -0.091 -6.249 1.00 88.75 82 SER A C 1
ATOM 667 O O . SER A 1 82 ? 9.860 0.098 -6.034 1.00 88.75 82 SER A O 1
ATOM 669 N N . TRP A 1 83 ? 11.502 -0.497 -7.443 1.00 90.25 83 TRP A N 1
ATOM 670 C CA . TRP A 1 83 ? 10.600 -0.812 -8.559 1.00 90.25 83 TRP A CA 1
ATOM 671 C C . TRP A 1 83 ? 9.685 -2.002 -8.243 1.00 90.25 83 TRP A C 1
ATOM 673 O O . TRP A 1 83 ? 8.492 -1.925 -8.511 1.00 90.25 83 TRP A O 1
ATOM 683 N N . ALA A 1 84 ? 10.224 -3.062 -7.637 1.00 91.56 84 ALA A N 1
ATOM 684 C CA . ALA A 1 84 ? 9.463 -4.245 -7.254 1.00 91.56 84 ALA A CA 1
ATOM 685 C C . ALA A 1 84 ? 8.401 -3.918 -6.193 1.00 91.56 84 ALA A C 1
ATOM 687 O O . ALA A 1 84 ? 7.285 -4.410 -6.296 1.00 91.56 84 ALA A O 1
ATOM 688 N N . GLY A 1 85 ? 8.705 -3.021 -5.247 1.00 92.00 85 GLY A N 1
ATOM 689 C CA . GLY A 1 85 ? 7.720 -2.475 -4.309 1.00 92.00 85 GLY A CA 1
ATOM 690 C C . GLY A 1 85 ? 6.540 -1.804 -5.017 1.00 92.00 85 GLY A C 1
ATOM 691 O O . GLY A 1 85 ? 5.398 -2.185 -4.789 1.00 92.00 85 GLY A O 1
ATOM 692 N N . TYR A 1 86 ? 6.805 -0.877 -5.945 1.00 88.50 86 TYR A N 1
ATOM 693 C CA . TYR A 1 86 ? 5.737 -0.212 -6.708 1.00 88.50 86 TYR A CA 1
ATOM 694 C C . TYR A 1 86 ? 4.953 -1.165 -7.620 1.00 88.50 86 TYR A C 1
ATOM 696 O O . TYR A 1 86 ? 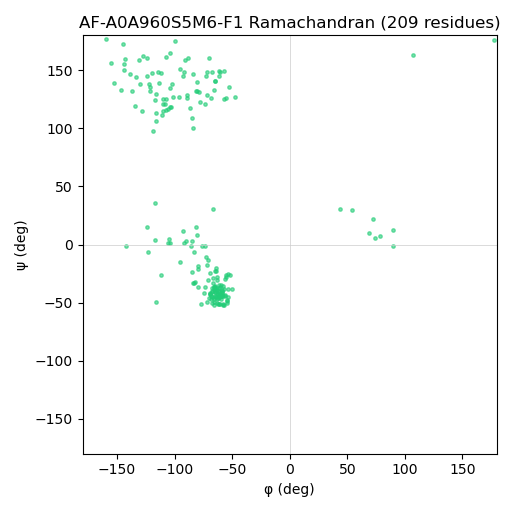3.743 -1.004 -7.800 1.00 88.50 86 TYR A O 1
ATOM 704 N N . ALA A 1 87 ? 5.634 -2.144 -8.218 1.00 90.81 87 ALA A N 1
ATOM 705 C CA . ALA A 1 87 ? 4.985 -3.173 -9.019 1.00 90.81 87 ALA A CA 1
ATOM 706 C C . ALA A 1 87 ? 4.054 -4.023 -8.144 1.00 90.81 87 ALA A C 1
ATOM 708 O O . ALA A 1 87 ? 2.899 -4.225 -8.505 1.00 90.81 87 ALA A O 1
ATOM 709 N N . PHE A 1 88 ? 4.515 -4.436 -6.962 1.00 93.81 88 PHE A N 1
ATOM 710 C CA . PHE A 1 88 ? 3.715 -5.214 -6.024 1.00 93.81 88 PHE A CA 1
ATOM 711 C C . PHE A 1 88 ? 2.517 -4.430 -5.478 1.00 93.81 88 PHE A C 1
ATOM 713 O O . PHE A 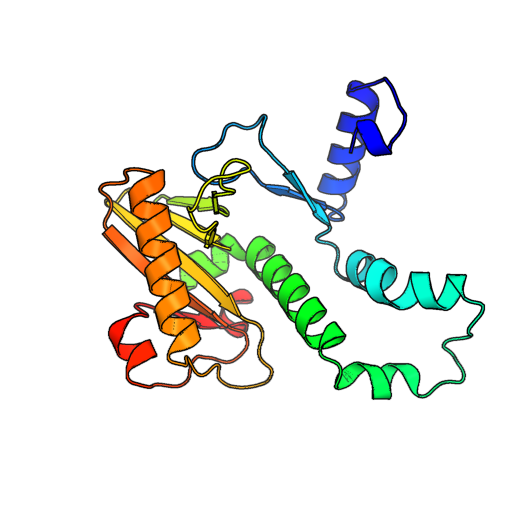1 88 ? 1.416 -4.970 -5.459 1.00 93.81 88 PHE A O 1
ATOM 720 N N . GLU A 1 89 ? 2.675 -3.142 -5.149 1.00 92.62 89 GLU A N 1
ATOM 721 C CA . GLU A 1 89 ? 1.533 -2.270 -4.831 1.00 92.62 89 GLU A CA 1
ATOM 722 C C . GLU A 1 89 ? 0.485 -2.296 -5.951 1.00 92.62 89 GLU A C 1
ATOM 724 O O . GLU A 1 89 ? -0.707 -2.427 -5.686 1.00 92.62 89 GLU A O 1
ATOM 729 N N . SER A 1 90 ? 0.921 -2.200 -7.212 1.00 89.88 90 SER A N 1
ATOM 730 C CA . SER A 1 90 ? 0.015 -2.202 -8.368 1.00 89.88 90 SER A CA 1
ATOM 731 C C . SER A 1 90 ? -0.713 -3.539 -8.519 1.00 89.88 90 SER A C 1
ATOM 733 O O . SER A 1 90 ? -1.905 -3.544 -8.815 1.00 89.88 90 SER A O 1
ATOM 735 N N . VAL A 1 91 ? -0.027 -4.659 -8.270 1.00 92.75 91 VAL A N 1
ATOM 736 C CA . VAL A 1 91 ? -0.645 -5.992 -8.223 1.00 92.75 91 VAL A CA 1
ATOM 737 C C . VAL A 1 91 ? -1.696 -6.052 -7.116 1.00 92.75 91 VAL A C 1
ATOM 739 O O . VAL A 1 91 ? -2.812 -6.481 -7.387 1.00 92.75 91 VAL A O 1
ATOM 742 N N . CYS A 1 92 ? -1.407 -5.545 -5.916 1.00 94.94 92 CYS A N 1
ATOM 743 C CA . CYS A 1 92 ? -2.376 -5.510 -4.816 1.00 94.94 92 CYS A CA 1
ATOM 744 C C . CYS A 1 92 ? -3.639 -4.717 -5.193 1.00 94.94 92 CYS A C 1
ATOM 746 O O . CYS A 1 92 ? -4.752 -5.176 -4.975 1.00 94.94 92 CYS A O 1
ATOM 748 N N . PHE A 1 93 ? -3.494 -3.557 -5.839 1.00 91.00 93 PHE A N 1
ATOM 749 C CA . PHE A 1 93 ? -4.646 -2.764 -6.289 1.00 91.00 93 PHE A CA 1
ATOM 750 C C . PHE A 1 93 ? -5.502 -3.443 -7.369 1.00 91.00 93 PHE A C 1
ATOM 752 O O . PHE A 1 93 ? -6.673 -3.089 -7.515 1.00 91.00 93 PHE A O 1
ATOM 759 N N . LYS A 1 94 ? -4.942 -4.390 -8.131 1.00 90.69 94 LYS A N 1
ATOM 760 C CA . LYS A 1 94 ? -5.699 -5.214 -9.088 1.00 90.69 94 LYS A CA 1
ATOM 761 C C . LYS A 1 94 ? -6.450 -6.365 -8.410 1.00 90.69 94 LYS A C 1
ATOM 763 O O . LYS A 1 94 ? -7.420 -6.838 -8.985 1.00 90.69 94 LYS A O 1
ATOM 768 N N . HIS A 1 95 ? -6.031 -6.759 -7.208 1.00 94.62 95 HIS A N 1
ATOM 769 C CA . HIS A 1 95 ? -6.558 -7.901 -6.455 1.00 94.62 95 HIS A CA 1
ATOM 770 C C . HIS A 1 95 ? -7.199 -7.462 -5.128 1.00 94.62 95 HIS A C 1
ATOM 772 O O . HIS A 1 95 ? -7.067 -8.133 -4.109 1.00 94.62 95 HIS A O 1
ATOM 778 N N . ILE A 1 96 ? -7.862 -6.296 -5.111 1.00 94.31 96 ILE A N 1
ATOM 779 C CA . ILE A 1 96 ? -8.536 -5.779 -3.905 1.00 94.31 96 ILE A CA 1
ATOM 780 C C . ILE A 1 96 ? -9.560 -6.787 -3.378 1.00 94.31 96 ILE A C 1
ATOM 782 O O . ILE A 1 96 ? -9.672 -6.938 -2.163 1.00 94.31 96 ILE A O 1
ATOM 786 N N . ASP A 1 97 ? -10.272 -7.468 -4.276 1.00 94.25 97 ASP A N 1
ATOM 787 C CA . ASP A 1 97 ? -11.303 -8.437 -3.907 1.00 94.25 97 ASP A CA 1
ATOM 788 C C . ASP A 1 97 ? -10.671 -9.648 -3.199 1.00 94.25 97 ASP A C 1
ATOM 790 O O . ASP A 1 97 ? -11.050 -9.947 -2.068 1.00 94.25 97 ASP A O 1
ATOM 794 N N . GLN A 1 98 ? -9.615 -10.238 -3.770 1.00 97.50 98 GLN A N 1
ATOM 795 C CA . GLN A 1 98 ? -8.877 -11.350 -3.151 1.00 97.50 98 GLN A CA 1
ATOM 796 C C . GLN A 1 98 ? -8.237 -10.951 -1.816 1.00 97.50 98 GLN A C 1
ATOM 798 O O . GLN A 1 98 ? -8.322 -11.691 -0.840 1.00 97.50 98 GLN A O 1
ATOM 803 N N . ILE A 1 99 ? -7.658 -9.747 -1.729 1.00 97.88 99 ILE A N 1
ATOM 804 C CA . ILE A 1 99 ? -7.135 -9.214 -0.459 1.00 97.88 99 ILE A CA 1
ATOM 805 C C . ILE A 1 99 ? -8.256 -9.127 0.575 1.00 97.88 99 ILE A C 1
ATOM 807 O O . ILE A 1 99 ? -8.056 -9.478 1.734 1.00 97.88 99 ILE A O 1
ATOM 811 N N . SER A 1 100 ? -9.432 -8.642 0.178 1.00 97.00 100 SER A N 1
ATOM 812 C CA . SER A 1 100 ? -10.562 -8.516 1.093 1.00 97.00 100 SER A CA 1
ATOM 813 C C . SER A 1 100 ? -11.066 -9.877 1.574 1.00 97.00 100 SER A C 1
ATOM 815 O O . SER A 1 100 ? -11.395 -10.016 2.752 1.00 97.00 100 SER A O 1
ATOM 817 N N . ASP A 1 101 ? -11.052 -10.889 0.708 1.00 96.50 101 ASP A N 1
ATOM 818 C CA . ASP A 1 101 ? -11.436 -12.256 1.051 1.00 96.50 101 ASP A CA 1
ATOM 819 C C . ASP A 1 101 ? -10.433 -12.891 2.021 1.00 96.50 101 ASP A C 1
ATOM 821 O O . ASP A 1 101 ? -10.848 -13.433 3.049 1.00 96.50 101 ASP A O 1
ATOM 825 N N . ALA A 1 102 ? -9.129 -12.731 1.771 1.00 97.44 102 ALA A N 1
ATOM 826 C CA . ALA A 1 102 ? -8.057 -13.188 2.660 1.00 97.44 102 ALA A CA 1
ATOM 827 C C . ALA A 1 102 ? -8.111 -12.516 4.045 1.00 97.44 102 ALA A C 1
ATOM 829 O O . ALA A 1 102 ? -7.865 -13.152 5.069 1.00 97.44 102 ALA A O 1
ATOM 830 N N . LEU A 1 103 ? -8.521 -11.244 4.101 1.00 97.12 103 LEU A N 1
ATOM 831 C CA . LEU A 1 103 ? -8.773 -10.515 5.350 1.00 97.12 103 LEU A CA 1
ATOM 832 C C . LEU A 1 103 ? -10.099 -10.903 6.037 1.00 97.12 103 LEU A C 1
ATOM 834 O O . LEU A 1 103 ? -10.434 -10.346 7.084 1.00 97.12 103 LEU A O 1
ATOM 838 N N . GLY A 1 104 ? -10.886 -11.816 5.458 1.00 95.56 104 GLY A N 1
ATOM 839 C CA . GLY A 1 104 ? -12.176 -12.247 6.000 1.00 95.56 104 GLY A CA 1
ATOM 840 C C . GLY A 1 104 ? -13.292 -11.204 5.867 1.00 95.56 104 GLY A C 1
ATOM 841 O O . GLY A 1 104 ? -14.274 -11.249 6.610 1.00 95.56 104 GLY A O 1
ATOM 842 N N . LEU A 1 105 ? -13.163 -10.259 4.931 1.00 95.00 105 LEU A N 1
ATOM 843 C CA . LEU A 1 105 ? -14.095 -9.142 4.732 1.00 95.00 105 LEU A CA 1
ATOM 844 C C . LEU A 1 105 ? -15.210 -9.442 3.721 1.00 95.00 105 LEU A C 1
ATOM 846 O O . LEU A 1 105 ? -16.068 -8.591 3.504 1.00 95.00 105 LEU A O 1
ATOM 850 N N . SER A 1 106 ? -15.260 -10.650 3.155 1.00 89.19 106 SER A N 1
ATOM 851 C CA . SER A 1 106 ? -16.221 -11.060 2.113 1.00 89.19 106 SER A CA 1
ATOM 852 C C . SER A 1 106 ? -17.701 -10.824 2.459 1.00 89.19 106 SER A C 1
ATOM 854 O O . SER A 1 106 ? -18.545 -10.678 1.575 1.00 89.19 106 SER A O 1
ATOM 856 N N . LYS A 1 107 ? -18.042 -10.778 3.754 1.00 91.56 107 LYS A N 1
ATOM 857 C CA . LYS A 1 107 ? -19.414 -10.566 4.256 1.00 91.56 107 LYS A CA 1
ATOM 858 C C . LYS A 1 107 ? -19.668 -9.161 4.804 1.00 91.56 107 LYS A C 1
ATOM 860 O O . LYS A 1 107 ? -20.746 -8.913 5.343 1.00 91.56 107 LYS A O 1
ATOM 865 N N . VAL A 1 108 ? -18.698 -8.258 4.702 1.00 93.38 108 VAL A N 1
ATOM 866 C CA . VAL A 1 108 ? -18.772 -6.901 5.245 1.00 93.38 108 VAL A CA 1
ATOM 867 C C . VAL A 1 108 ? -18.698 -5.911 4.093 1.00 93.38 108 VAL A C 1
ATOM 869 O O . VAL A 1 108 ? -17.753 -5.923 3.313 1.00 93.38 108 VAL A O 1
ATOM 872 N N . ALA A 1 109 ? -19.683 -5.023 3.981 1.00 95.00 109 ALA A N 1
ATOM 873 C CA . ALA A 1 109 ? -19.604 -3.937 3.014 1.00 95.00 109 ALA A CA 1
ATOM 874 C C . ALA A 1 109 ? -18.462 -2.981 3.396 1.00 95.00 109 ALA A C 1
ATOM 876 O O . ALA A 1 109 ? -18.337 -2.571 4.555 1.00 95.00 109 ALA A O 1
ATOM 877 N N . PHE A 1 110 ? -17.627 -2.619 2.423 1.00 95.12 110 PHE A N 1
ATOM 878 C CA . PHE A 1 110 ? -16.492 -1.728 2.640 1.00 95.12 110 PHE A CA 1
ATOM 879 C C . PHE A 1 110 ? -16.263 -0.785 1.460 1.00 95.12 110 PHE A C 1
ATOM 881 O O . PHE A 1 110 ? -16.655 -1.051 0.324 1.00 95.12 110 PHE A O 1
ATOM 888 N N . ASN A 1 111 ? -15.549 0.308 1.726 1.00 93.25 111 ASN A N 1
ATOM 889 C CA . ASN A 1 111 ? -14.917 1.125 0.695 1.00 93.25 111 ASN A CA 1
ATOM 890 C C . ASN A 1 111 ? -13.399 0.961 0.766 1.00 93.25 111 ASN A C 1
ATOM 892 O O . ASN A 1 111 ? -12.786 1.286 1.783 1.00 93.25 111 ASN A O 1
ATOM 896 N N . ALA A 1 112 ? -12.790 0.504 -0.327 1.00 94.06 112 ALA A N 1
ATOM 897 C CA . ALA A 1 112 ? -11.344 0.360 -0.429 1.00 94.06 112 ALA A CA 1
ATOM 898 C C . ALA A 1 112 ? -10.687 1.610 -1.038 1.00 94.06 112 ALA A C 1
ATOM 900 O O . ALA A 1 112 ? -11.236 2.252 -1.940 1.00 94.06 112 ALA A O 1
ATOM 901 N N . GLY A 1 113 ? -9.482 1.957 -0.586 1.00 92.44 113 GLY A N 1
ATOM 902 C CA . GLY A 1 113 ? -8.699 3.015 -1.223 1.00 92.44 113 GLY A CA 1
ATOM 903 C C . GLY A 1 113 ? -7.376 3.325 -0.538 1.00 92.44 113 GLY A C 1
ATOM 904 O O . GLY A 1 113 ? -7.058 2.796 0.513 1.00 92.44 113 GLY A O 1
ATOM 905 N N . SER A 1 114 ? -6.594 4.222 -1.135 1.00 93.44 114 SER A N 1
ATOM 906 C CA . SER A 1 114 ? -5.367 4.752 -0.515 1.00 93.44 114 SER A CA 1
ATOM 907 C C . SER A 1 114 ? -5.656 6.016 0.292 1.00 93.44 114 SER A C 1
ATOM 909 O O . SER A 1 114 ? -6.598 6.750 -0.026 1.00 93.44 114 SER A O 1
ATOM 911 N N . TRP A 1 115 ? -4.796 6.367 1.244 1.00 95.12 115 TRP A N 1
ATOM 912 C CA . TRP A 1 115 ? -4.881 7.655 1.931 1.00 95.12 115 TRP A CA 1
ATOM 913 C C . TRP A 1 115 ? -3.524 8.346 2.037 1.00 95.12 115 TRP A C 1
ATOM 915 O O . TRP A 1 115 ? -2.486 7.720 2.226 1.00 95.12 115 TRP A O 1
ATOM 925 N N . ARG A 1 116 ? -3.520 9.677 1.926 1.00 93.25 116 ARG A N 1
ATOM 926 C CA . ARG A 1 116 ? -2.303 10.475 2.082 1.00 93.25 116 ARG A CA 1
ATOM 927 C C . ARG A 1 116 ? -2.596 11.832 2.699 1.00 93.25 116 ARG A C 1
ATOM 929 O O . ARG A 1 116 ? -3.454 12.576 2.219 1.00 93.25 116 ARG A O 1
ATOM 936 N N . TYR A 1 117 ? -1.793 12.192 3.691 1.00 93.06 117 TYR A N 1
ATOM 937 C CA . TYR A 1 117 ? -1.710 13.535 4.240 1.00 93.06 117 TYR A CA 1
ATOM 938 C C . TYR A 1 117 ? -0.389 14.190 3.838 1.00 93.06 117 TYR A C 1
ATOM 940 O O . TYR A 1 117 ? 0.697 13.695 4.144 1.00 93.06 117 TYR A O 1
ATOM 948 N N . VAL A 1 118 ? -0.497 15.326 3.147 1.00 91.75 118 VAL A N 1
ATOM 949 C CA . VAL A 1 118 ? 0.634 16.199 2.831 1.00 91.75 118 VAL A CA 1
ATOM 950 C C . VAL A 1 118 ? 0.475 17.469 3.665 1.00 91.75 118 VAL A C 1
ATOM 952 O O . VAL A 1 118 ? -0.502 18.195 3.460 1.00 91.75 118 VAL A O 1
ATOM 955 N N . PRO A 1 119 ? 1.389 17.736 4.610 1.00 90.88 119 PRO A N 1
ATOM 956 C CA . PRO A 1 119 ? 1.288 18.899 5.472 1.00 90.88 119 PRO A CA 1
ATOM 957 C C . PRO A 1 119 ? 1.488 20.193 4.663 1.00 90.88 119 PRO A C 1
ATOM 959 O O . PRO A 1 119 ? 2.241 20.201 3.682 1.00 90.88 119 PRO A O 1
ATOM 962 N N . PRO A 1 120 ? 0.837 21.305 5.054 1.00 91.56 120 PRO A N 1
ATOM 963 C CA . PRO A 1 120 ? 1.073 22.606 4.439 1.00 91.56 120 PRO A CA 1
ATOM 964 C C . PRO A 1 120 ? 2.544 23.020 4.528 1.00 91.56 120 PRO A C 1
ATOM 966 O O . PRO A 1 120 ? 3.240 22.703 5.496 1.00 91.56 120 PRO A O 1
ATOM 969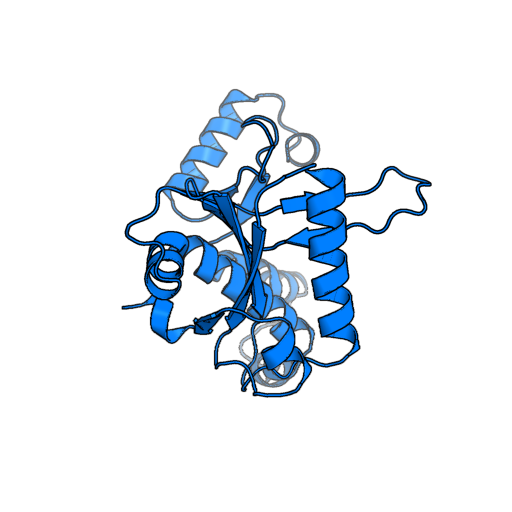 N N . LYS A 1 121 ? 3.015 23.779 3.533 1.00 89.81 121 LYS A N 1
ATOM 970 C CA . LYS A 1 121 ? 4.389 24.295 3.517 1.00 89.81 121 LYS A CA 1
ATOM 971 C C . LYS A 1 121 ? 4.646 25.131 4.779 1.00 89.81 121 LYS A C 1
ATOM 973 O O . LYS A 1 121 ? 3.911 26.076 5.041 1.00 89.81 121 LYS A O 1
ATOM 978 N N . GLY A 1 122 ? 5.689 24.784 5.534 1.00 87.94 122 GLY A N 1
ATOM 979 C CA . GLY A 1 122 ? 6.044 25.450 6.795 1.00 87.94 122 GLY A CA 1
ATOM 980 C C . GLY A 1 122 ? 5.387 24.860 8.050 1.00 87.94 122 GLY A C 1
ATOM 981 O O . GLY A 1 122 ? 5.683 25.321 9.148 1.00 87.94 122 GLY A O 1
ATOM 982 N N . SER A 1 123 ? 4.536 23.836 7.918 1.00 90.12 123 SER A N 1
ATOM 983 C CA . SER A 1 123 ? 4.043 23.080 9.073 1.00 90.12 123 SER A CA 1
ATOM 984 C C . SER A 1 123 ? 5.146 22.198 9.672 1.00 90.12 123 SER A C 1
ATOM 986 O O . SER A 1 123 ? 6.010 21.693 8.955 1.00 90.12 123 SER A O 1
ATOM 988 N N . LYS A 1 124 ? 5.091 21.996 10.995 1.00 86.06 124 LYS A N 1
ATOM 989 C CA . LYS A 1 124 ? 5.916 21.012 11.720 1.00 86.06 124 LYS A CA 1
ATOM 990 C C . LYS A 1 124 ? 5.331 19.598 11.668 1.00 86.06 124 LYS A C 1
ATOM 992 O O . LYS A 1 124 ? 5.967 18.656 12.135 1.00 86.06 124 LYS A O 1
ATOM 997 N N . ASP A 1 125 ? 4.126 19.452 11.124 1.00 86.62 125 ASP A N 1
ATOM 998 C CA . ASP A 1 125 ? 3.470 18.160 10.995 1.00 86.62 125 ASP A CA 1
ATOM 999 C C . ASP A 1 125 ? 4.243 17.246 10.047 1.00 86.62 125 ASP A C 1
ATOM 1001 O O . ASP A 1 125 ? 4.689 17.660 8.975 1.00 86.62 125 ASP A O 1
ATOM 1005 N N . ALA A 1 126 ? 4.323 15.968 10.400 1.00 85.75 126 ALA A N 1
ATOM 1006 C CA . ALA A 1 126 ? 4.780 14.952 9.470 1.00 85.75 126 ALA A CA 1
ATOM 1007 C C . ALA A 1 126 ? 3.642 14.543 8.527 1.00 85.75 126 ALA A C 1
ATOM 1009 O O . ALA A 1 126 ? 2.491 14.395 8.940 1.00 85.75 126 ALA A O 1
ATOM 1010 N N . GLY A 1 127 ? 3.977 14.343 7.253 1.00 91.88 127 GLY A N 1
ATOM 1011 C CA . GLY A 1 127 ? 3.078 13.669 6.326 1.00 91.88 127 GLY A CA 1
ATOM 1012 C C . GLY A 1 127 ? 2.949 12.186 6.656 1.00 91.88 127 GLY A C 1
ATOM 1013 O O . GLY A 1 127 ? 3.807 11.607 7.323 1.00 91.88 127 GLY A O 1
ATOM 1014 N N . ALA A 1 128 ? 1.887 11.578 6.147 1.00 95.12 128 ALA A N 1
ATOM 1015 C CA . ALA A 1 128 ? 1.645 10.148 6.261 1.00 95.12 128 ALA A CA 1
ATOM 1016 C C . ALA A 1 128 ? 0.995 9.632 4.977 1.00 95.12 128 ALA A C 1
ATOM 1018 O O . ALA A 1 128 ? 0.290 10.369 4.280 1.00 95.12 128 ALA A O 1
ATOM 1019 N N . GLN A 1 129 ? 1.254 8.369 4.663 1.00 94.19 129 GLN A N 1
ATOM 1020 C CA . GLN A 1 129 ? 0.637 7.656 3.556 1.00 94.19 129 GLN A CA 1
ATOM 1021 C C . GLN A 1 129 ? 0.267 6.257 4.036 1.00 94.19 129 GLN A C 1
ATOM 1023 O O . GLN A 1 129 ? 1.097 5.581 4.643 1.00 94.19 129 GLN A O 1
ATOM 1028 N N . ILE A 1 130 ? -0.967 5.874 3.741 1.00 96.19 130 ILE A N 1
ATOM 1029 C CA . ILE A 1 130 ? -1.504 4.526 3.862 1.00 96.19 130 ILE A CA 1
ATOM 1030 C C . ILE A 1 130 ? -1.712 4.027 2.440 1.00 96.19 130 ILE A C 1
ATOM 1032 O O . ILE A 1 130 ? -2.360 4.707 1.632 1.00 96.19 130 ILE A O 1
ATOM 1036 N N . ASP A 1 131 ? -1.125 2.876 2.140 1.00 95.06 131 ASP A N 1
ATOM 1037 C CA . ASP A 1 131 ? -1.108 2.348 0.783 1.00 95.06 131 ASP A CA 1
ATOM 1038 C C . ASP A 1 131 ? -2.498 1.847 0.397 1.00 95.06 131 ASP A C 1
ATOM 1040 O O . ASP A 1 131 ? -3.041 2.304 -0.607 1.00 95.06 131 ASP A O 1
ATOM 1044 N N . LEU A 1 132 ? -3.122 1.039 1.254 1.00 96.38 132 LEU A N 1
ATOM 1045 C CA . LEU A 1 132 ? -4.491 0.558 1.097 1.00 96.38 132 LEU A CA 1
ATOM 1046 C C . LEU A 1 132 ? -5.214 0.596 2.449 1.00 96.38 132 LEU A C 1
ATOM 1048 O O . LEU A 1 132 ? -4.604 0.421 3.497 1.00 96.38 132 LEU A O 1
ATOM 1052 N N . LEU A 1 133 ? -6.513 0.854 2.439 1.00 97.44 133 LEU A N 1
ATOM 1053 C CA . LEU A 1 133 ? -7.391 0.659 3.583 1.00 97.44 133 LEU A CA 1
ATOM 1054 C C . LEU A 1 133 ? -8.758 0.176 3.116 1.00 97.44 133 LEU A C 1
ATOM 1056 O O . LEU A 1 133 ? -9.171 0.494 1.998 1.00 97.44 133 LEU A O 1
ATOM 1060 N N . PHE A 1 134 ? -9.456 -0.514 4.010 1.00 97.38 134 PHE A N 1
ATOM 1061 C CA . PHE A 1 134 ? -10.845 -0.933 3.887 1.00 97.38 134 PHE A CA 1
ATOM 1062 C C . PHE A 1 134 ? -11.662 -0.233 4.973 1.00 97.38 134 PHE A C 1
ATOM 1064 O O . PHE A 1 134 ? -11.556 -0.562 6.154 1.00 97.38 134 PHE A O 1
ATOM 1071 N N . ASP A 1 135 ? -12.461 0.757 4.582 1.00 96.81 135 ASP A N 1
ATOM 1072 C CA . ASP A 1 135 ? -13.406 1.431 5.470 1.00 96.81 135 ASP A CA 1
ATOM 1073 C C . ASP A 1 135 ? -14.707 0.625 5.538 1.00 96.81 135 ASP A C 1
ATOM 1075 O O . ASP A 1 135 ? -15.518 0.680 4.610 1.00 96.81 135 ASP A O 1
ATOM 1079 N N . ARG A 1 136 ? -14.878 -0.159 6.607 1.00 96.44 136 ARG A N 1
ATOM 1080 C CA . ARG A 1 136 ? -15.929 -1.177 6.746 1.00 96.44 136 ARG A CA 1
ATOM 1081 C C . ARG A 1 136 ? -17.181 -0.615 7.417 1.00 96.44 136 ARG A C 1
ATOM 1083 O O . ARG A 1 136 ? -17.107 0.275 8.270 1.00 96.44 136 ARG A O 1
ATOM 1090 N N . GLU A 1 137 ? -18.354 -1.124 7.054 1.00 95.62 137 GLU A N 1
ATOM 1091 C CA . GLU A 1 137 ? -19.632 -0.683 7.637 1.00 95.62 137 GLU A CA 1
ATOM 1092 C C . GLU A 1 137 ? -19.846 -1.136 9.091 1.00 95.62 137 GLU A C 1
ATOM 1094 O O . GLU A 1 137 ? -20.635 -0.523 9.805 1.00 95.62 137 GLU A O 1
ATOM 1099 N N . ASP A 1 138 ? -19.094 -2.128 9.567 1.00 96.12 138 ASP A N 1
ATOM 1100 C CA . ASP A 1 138 ? -19.154 -2.651 10.940 1.00 96.12 138 ASP A CA 1
ATOM 1101 C C . ASP A 1 138 ? -18.389 -1.811 11.979 1.00 96.12 138 ASP A C 1
ATOM 1103 O O . ASP A 1 138 ? -18.276 -2.199 13.139 1.00 96.12 138 ASP A O 1
ATOM 1107 N N . GLY A 1 139 ? -17.901 -0.631 11.590 1.00 96.56 139 GLY A N 1
ATOM 1108 C CA . GLY A 1 139 ? -17.244 0.301 12.507 1.00 96.56 139 GLY A CA 1
ATOM 1109 C C . GLY A 1 139 ? -15.734 0.109 12.635 1.00 96.56 139 GLY A C 1
ATOM 1110 O O . GLY A 1 139 ? -15.135 0.745 13.500 1.00 96.56 139 GLY A O 1
ATOM 1111 N N . VAL A 1 140 ? -15.118 -0.682 11.752 1.00 97.62 140 VAL A N 1
ATOM 1112 C CA . VAL A 1 140 ? -13.662 -0.879 11.682 1.00 97.62 140 VAL A CA 1
ATOM 1113 C C . VAL A 1 140 ? -13.090 -0.257 10.400 1.00 97.62 140 VAL A C 1
ATOM 1115 O O . VAL A 1 140 ? -13.737 -0.216 9.353 1.00 97.62 140 VAL A O 1
ATOM 1118 N N . ILE A 1 141 ? -11.858 0.240 10.460 1.00 98.25 141 ILE A N 1
ATOM 1119 C CA . ILE A 1 141 ? -11.036 0.538 9.287 1.00 98.25 141 ILE A CA 1
ATOM 1120 C C . ILE A 1 141 ? -9.822 -0.381 9.339 1.00 98.25 141 ILE A C 1
ATOM 1122 O O . ILE A 1 141 ? -8.962 -0.230 10.205 1.00 98.25 141 ILE A O 1
ATOM 1126 N N . THR A 1 142 ? -9.732 -1.304 8.387 1.00 98.44 142 THR A N 1
ATOM 1127 C CA . THR A 1 142 ? -8.534 -2.129 8.220 1.00 98.44 142 THR A CA 1
ATOM 1128 C C . THR A 1 142 ? -7.535 -1.356 7.363 1.00 98.44 142 THR A C 1
ATOM 1130 O O . THR A 1 142 ? -7.764 -1.130 6.178 1.00 98.44 142 THR A O 1
ATOM 1133 N N . VAL A 1 143 ? -6.453 -0.893 7.975 1.00 98.38 143 VAL A N 1
ATOM 1134 C CA . VAL A 1 143 ? -5.328 -0.196 7.352 1.00 98.38 143 VAL A CA 1
ATOM 1135 C C . VAL A 1 143 ? -4.302 -1.228 6.907 1.00 98.38 143 VAL A C 1
ATOM 1137 O O . VAL A 1 143 ? -3.861 -2.041 7.707 1.00 98.38 143 VAL A O 1
ATOM 1140 N N . CYS A 1 144 ? -3.875 -1.171 5.651 1.00 98.31 144 CYS A N 1
ATOM 1141 C CA . CYS A 1 144 ? -2.916 -2.108 5.082 1.00 98.31 144 CYS A CA 1
ATOM 1142 C C . CYS A 1 144 ? -1.616 -1.395 4.681 1.00 98.31 144 CYS A C 1
ATOM 1144 O O . CYS A 1 144 ? -1.632 -0.401 3.943 1.00 98.31 144 CYS A O 1
ATOM 1146 N N . GLU A 1 145 ? -0.478 -1.935 5.114 1.00 97.88 145 GLU A N 1
ATOM 1147 C CA . GLU A 1 145 ? 0.844 -1.562 4.599 1.00 97.88 145 GLU A CA 1
ATOM 1148 C C . GLU A 1 145 ? 1.330 -2.627 3.611 1.00 97.88 145 GLU A C 1
ATOM 1150 O O . GLU A 1 145 ? 1.400 -3.810 3.946 1.00 97.88 145 GLU A O 1
ATOM 1155 N N . ILE A 1 146 ? 1.715 -2.208 2.402 1.00 97.81 146 ILE A N 1
ATOM 1156 C CA . ILE A 1 146 ? 2.205 -3.128 1.369 1.00 97.81 146 ILE A CA 1
ATOM 1157 C C . ILE A 1 146 ? 3.739 -3.165 1.401 1.00 97.81 146 ILE A C 1
ATOM 1159 O O . ILE A 1 146 ? 4.415 -2.130 1.333 1.00 97.81 146 ILE A O 1
ATOM 1163 N N . LYS A 1 147 ? 4.322 -4.366 1.492 1.00 96.50 147 LYS A N 1
ATOM 1164 C CA . LYS A 1 147 ? 5.778 -4.574 1.476 1.00 96.50 147 LYS A CA 1
ATOM 1165 C C . LYS A 1 147 ? 6.198 -5.707 0.554 1.00 96.50 147 LYS A C 1
ATOM 1167 O O . LYS A 1 147 ? 5.917 -6.875 0.785 1.00 96.50 147 LYS A O 1
ATOM 1172 N N . TYR A 1 148 ? 7.000 -5.354 -0.445 1.00 95.56 148 TYR A N 1
ATOM 1173 C CA . TYR A 1 148 ? 7.741 -6.333 -1.228 1.00 95.56 148 TYR A CA 1
ATOM 1174 C C . TYR A 1 148 ? 9.007 -6.777 -0.483 1.00 95.56 148 TYR A C 1
ATOM 1176 O O . TYR A 1 148 ? 9.804 -5.940 -0.050 1.00 95.56 148 TYR A O 1
ATOM 1184 N N . SER A 1 149 ? 9.232 -8.087 -0.404 1.00 92.81 149 SER A N 1
ATOM 1185 C CA . SER A 1 149 ? 10.465 -8.686 0.105 1.00 92.81 149 SER A CA 1
ATOM 1186 C C . SER A 1 149 ? 10.711 -10.068 -0.509 1.00 92.81 149 SER A C 1
ATOM 1188 O O . SER A 1 149 ? 9.813 -10.900 -0.607 1.00 92.81 149 SER A O 1
ATOM 1190 N N . ASP A 1 150 ? 11.962 -10.367 -0.862 1.00 90.56 150 ASP A N 1
ATOM 1191 C CA . ASP A 1 150 ? 12.337 -11.695 -1.378 1.00 90.56 150 ASP A CA 1
ATOM 1192 C C . ASP A 1 150 ? 12.367 -12.779 -0.267 1.00 90.56 150 ASP A C 1
ATOM 1194 O O . ASP A 1 150 ? 12.690 -13.938 -0.522 1.00 90.56 150 ASP A O 1
ATOM 1198 N N . LYS A 1 151 ? 12.089 -12.397 0.987 1.00 94.56 151 LYS A N 1
ATOM 1199 C CA . LYS A 1 151 ? 12.083 -13.231 2.203 1.00 94.56 151 LYS A CA 1
ATOM 1200 C C . LYS A 1 151 ? 10.970 -12.766 3.148 1.00 94.56 151 LYS A C 1
ATOM 1202 O O . LYS A 1 151 ? 10.434 -11.680 2.944 1.00 94.56 151 LYS A O 1
ATOM 1207 N N . LEU A 1 152 ? 10.721 -13.513 4.226 1.00 97.06 152 LEU A N 1
ATOM 1208 C CA . LEU A 1 152 ? 9.877 -13.046 5.335 1.00 97.06 152 LEU A CA 1
ATOM 1209 C C . LEU A 1 152 ? 10.269 -11.629 5.774 1.00 97.06 152 LEU A C 1
ATOM 1211 O O . LEU A 1 152 ? 11.447 -11.361 6.048 1.00 97.06 152 LEU A O 1
ATOM 1215 N N . PHE A 1 153 ? 9.291 -10.729 5.818 1.00 96.75 153 PHE A N 1
ATOM 1216 C CA . PHE A 1 153 ? 9.485 -9.345 6.222 1.00 96.75 153 PHE A CA 1
ATOM 1217 C C . PHE A 1 153 ? 9.580 -9.258 7.748 1.00 96.75 153 PHE A C 1
ATOM 1219 O O . PHE A 1 153 ? 8.685 -9.684 8.467 1.00 96.75 153 PHE A O 1
ATOM 1226 N N . CYS A 1 154 ? 10.681 -8.714 8.260 1.00 96.62 154 CYS A N 1
ATOM 1227 C CA . CYS A 1 154 ? 10.882 -8.549 9.696 1.00 96.62 154 CYS A CA 1
ATOM 1228 C C . CYS A 1 154 ? 10.636 -7.090 10.069 1.00 96.62 154 CYS A C 1
ATOM 1230 O O . CYS A 1 154 ? 11.372 -6.215 9.609 1.00 96.62 154 CYS A O 1
ATOM 1232 N N . LEU A 1 155 ? 9.638 -6.837 10.917 1.00 96.62 155 LEU A N 1
ATOM 1233 C CA . LEU A 1 155 ? 9.405 -5.506 11.466 1.00 96.62 155 LEU A CA 1
ATOM 1234 C C . LEU A 1 155 ? 10.550 -5.159 12.422 1.00 96.62 155 LEU A C 1
ATOM 1236 O O . LEU A 1 155 ? 10.855 -5.926 13.336 1.00 96.62 155 LEU A O 1
ATOM 1240 N N . ASP A 1 156 ? 11.189 -4.015 12.203 1.00 96.06 156 ASP A N 1
ATOM 1241 C CA . ASP A 1 156 ? 12.114 -3.413 13.158 1.00 96.06 156 ASP A CA 1
ATOM 1242 C C . ASP A 1 156 ? 11.426 -2.289 13.950 1.00 96.06 156 ASP A C 1
ATOM 1244 O O . ASP A 1 156 ? 10.271 -1.921 13.713 1.00 96.06 156 ASP A O 1
ATOM 1248 N N . LYS A 1 157 ? 12.149 -1.739 14.927 1.00 96.88 157 LYS A N 1
ATOM 1249 C CA . LYS A 1 157 ? 11.641 -0.692 15.819 1.00 96.88 157 LYS A CA 1
ATOM 1250 C C . LYS A 1 157 ? 11.253 0.573 15.051 1.00 96.88 157 LYS A C 1
ATOM 1252 O O . LYS A 1 157 ? 10.296 1.257 15.414 1.00 96.88 157 LYS A O 1
ATOM 1257 N N . GLU A 1 158 ? 12.014 0.926 14.024 1.00 96.88 158 GLU A N 1
ATOM 1258 C CA . GLU A 1 158 ? 11.793 2.102 13.190 1.00 96.88 158 GLU A CA 1
ATOM 1259 C C . GLU A 1 158 ? 10.532 1.940 12.332 1.00 96.88 158 GLU A C 1
ATOM 1261 O O . GLU A 1 158 ? 9.724 2.870 12.244 1.00 96.88 158 GLU A O 1
ATOM 1266 N N . CYS A 1 159 ? 10.327 0.755 11.759 1.00 95.69 159 CYS A N 1
ATOM 1267 C CA . CYS A 1 159 ? 9.141 0.379 11.006 1.00 95.69 159 CYS A CA 1
ATOM 1268 C C . CYS A 1 159 ? 7.898 0.404 11.897 1.00 95.69 159 CYS A C 1
ATOM 1270 O O . CYS A 1 159 ? 6.945 1.107 11.561 1.00 95.69 159 CYS A O 1
ATOM 1272 N N . ALA A 1 160 ? 7.946 -0.244 13.063 1.00 97.06 160 ALA A N 1
ATOM 1273 C CA . ALA A 1 160 ? 6.864 -0.248 14.047 1.00 97.06 160 ALA A CA 1
ATOM 1274 C C . ALA A 1 160 ? 6.444 1.180 14.439 1.00 97.06 160 ALA A C 1
ATOM 1276 O O . ALA A 1 160 ? 5.282 1.563 14.311 1.00 97.06 160 ALA A O 1
ATOM 1277 N N . LYS A 1 161 ? 7.414 2.033 14.799 1.00 96.69 161 LYS A N 1
ATOM 1278 C CA . LYS A 1 161 ? 7.160 3.457 15.084 1.00 96.69 161 LYS A CA 1
ATOM 1279 C C . LYS A 1 161 ? 6.545 4.197 13.901 1.00 96.69 161 LYS A C 1
ATOM 1281 O O . LYS A 1 161 ? 5.711 5.080 14.097 1.00 96.69 161 LYS A O 1
ATOM 1286 N N . SER A 1 162 ? 6.984 3.894 12.680 1.00 96.31 162 SER A N 1
ATOM 1287 C CA . SER A 1 162 ? 6.422 4.520 11.487 1.00 96.31 162 SER A CA 1
ATOM 1288 C C . SER A 1 162 ? 4.975 4.094 11.252 1.00 96.31 162 SER A C 1
ATOM 1290 O O . SER A 1 162 ? 4.197 4.931 10.801 1.00 96.31 162 SER A O 1
ATOM 1292 N N . LEU A 1 163 ? 4.621 2.836 11.523 1.00 97.50 163 LEU A N 1
ATOM 1293 C CA . LEU A 1 163 ? 3.260 2.317 11.380 1.00 97.50 163 LEU A CA 1
ATOM 1294 C C . LEU A 1 163 ? 2.325 2.967 12.402 1.00 97.50 163 LEU A C 1
ATOM 1296 O O . LEU A 1 163 ? 1.338 3.579 12.003 1.00 97.50 163 LEU A O 1
ATOM 1300 N N . VAL A 1 164 ? 2.707 2.980 13.683 1.00 97.00 164 VAL A N 1
ATOM 1301 C CA . VAL A 1 164 ? 1.950 3.664 14.750 1.00 97.00 164 VAL A CA 1
ATOM 1302 C C . VAL A 1 164 ? 1.719 5.132 14.396 1.00 97.00 164 VAL A C 1
ATOM 1304 O O . VAL A 1 164 ? 0.591 5.612 14.366 1.00 97.00 164 VAL A O 1
ATOM 1307 N N . LYS A 1 165 ? 2.773 5.840 13.974 1.00 96.06 165 LYS A N 1
ATOM 1308 C CA . LYS A 1 165 ? 2.653 7.241 13.562 1.00 96.06 165 LYS A CA 1
ATOM 1309 C C . LYS A 1 165 ? 1.695 7.442 12.382 1.00 96.06 165 LYS A C 1
ATOM 1311 O O . LYS A 1 165 ? 1.048 8.490 12.299 1.00 96.06 165 LYS A O 1
ATOM 1316 N N . LYS A 1 166 ? 1.629 6.498 11.434 1.00 96.75 166 LYS A N 1
ATOM 1317 C CA . LYS A 1 166 ? 0.671 6.560 10.319 1.00 96.75 166 LYS A CA 1
ATOM 1318 C C . LYS A 1 166 ? -0.760 6.434 10.836 1.00 96.75 166 LYS A C 1
ATOM 1320 O O . LYS A 1 166 ? -1.580 7.250 10.417 1.00 96.75 166 LYS A O 1
ATOM 1325 N N . LEU A 1 167 ? -1.027 5.492 11.743 1.00 97.12 167 LEU A N 1
ATOM 1326 C CA . LEU A 1 167 ? -2.337 5.305 12.375 1.00 97.12 167 LEU A CA 1
ATOM 1327 C C . LEU A 1 167 ? -2.758 6.558 13.156 1.00 97.12 167 LEU A C 1
ATOM 1329 O O . LEU A 1 167 ? -3.795 7.136 12.840 1.00 97.12 167 LEU A O 1
ATOM 1333 N N . ASP A 1 168 ? -1.895 7.076 14.037 1.00 95.81 168 ASP A N 1
ATOM 1334 C CA . ASP A 1 168 ? -2.160 8.295 14.819 1.00 95.81 168 ASP A CA 1
ATOM 1335 C C . ASP A 1 168 ? -2.479 9.494 13.914 1.00 95.81 168 ASP A C 1
ATOM 1337 O O . ASP A 1 168 ? -3.407 10.280 14.142 1.00 95.81 168 ASP A O 1
ATOM 1341 N N . THR A 1 169 ? -1.687 9.657 12.848 1.00 96.00 169 THR A N 1
ATOM 1342 C CA . THR A 1 169 ? -1.877 10.751 11.891 1.00 96.00 169 THR A CA 1
ATOM 1343 C C . THR A 1 169 ? -3.178 10.564 11.119 1.00 96.00 169 THR A C 1
ATOM 1345 O O . THR A 1 169 ? -3.886 11.541 10.873 1.00 96.00 169 THR A O 1
ATOM 1348 N N . PHE A 1 170 ? -3.508 9.337 10.723 1.00 96.56 170 PHE A N 1
ATOM 1349 C CA . PHE A 1 170 ? -4.753 9.026 10.037 1.00 96.56 170 PHE A CA 1
ATOM 1350 C C . PHE A 1 170 ? -5.961 9.333 10.916 1.00 96.56 170 PHE A C 1
ATOM 1352 O O . PHE A 1 170 ? -6.835 10.093 10.491 1.00 96.56 170 PHE A O 1
ATOM 1359 N N . GLU A 1 171 ? -5.982 8.834 12.148 1.00 95.38 171 GLU A N 1
ATOM 1360 C CA . GLU A 1 171 ? -7.059 9.064 13.109 1.00 95.38 171 GLU A CA 1
ATOM 1361 C C . GLU A 1 171 ? -7.246 10.563 13.373 1.00 95.38 171 GLU A C 1
ATOM 1363 O O . GLU A 1 171 ? -8.326 11.115 13.152 1.00 95.38 171 GLU A O 1
ATOM 1368 N N . THR A 1 172 ? -6.158 11.268 13.698 1.00 93.94 172 THR A N 1
ATOM 1369 C CA . THR A 1 172 ? -6.183 12.711 13.982 1.00 93.94 172 THR A CA 1
ATOM 1370 C C . THR A 1 172 ? -6.725 13.523 12.803 1.00 93.94 172 THR A C 1
ATOM 1372 O O . THR A 1 172 ? -7.467 14.494 12.979 1.00 93.94 172 THR A O 1
ATOM 1375 N N . ARG A 1 173 ? -6.336 13.170 11.571 1.00 94.38 173 ARG A N 1
ATOM 1376 C CA . ARG A 1 173 ? -6.685 13.948 10.371 1.00 94.38 173 ARG A CA 1
ATOM 1377 C C . ARG A 1 173 ? -8.057 13.614 9.819 1.00 94.38 173 ARG A C 1
ATOM 1379 O O . ARG A 1 173 ? -8.701 14.502 9.261 1.00 94.38 173 ARG A O 1
ATOM 1386 N N . THR A 1 174 ? -8.489 12.367 9.943 1.00 93.62 174 THR A N 1
ATOM 1387 C CA . THR A 1 174 ? -9.817 11.936 9.497 1.00 93.62 174 THR A CA 1
ATOM 1388 C C . THR A 1 174 ? -10.885 12.201 10.548 1.00 93.62 174 THR A C 1
ATOM 1390 O O . THR A 1 174 ? -12.048 12.359 10.184 1.00 93.62 174 THR A O 1
ATOM 1393 N N . LYS A 1 175 ? -10.497 12.307 11.828 1.00 93.88 175 LYS A N 1
ATOM 1394 C CA . LYS A 1 175 ? -11.404 12.341 12.984 1.00 93.88 175 LYS A CA 1
ATOM 1395 C C . LYS A 1 175 ? -12.361 11.145 12.992 1.00 93.88 175 LYS A C 1
ATOM 1397 O O . LYS A 1 175 ? -13.507 11.273 13.429 1.00 93.88 175 LYS A O 1
ATOM 1402 N N . SER A 1 176 ? -11.909 10.018 12.438 1.00 92.50 176 SER A N 1
ATOM 1403 C CA . SER A 1 176 ? -12.661 8.772 12.475 1.00 92.50 176 SER A CA 1
ATOM 1404 C C . SER A 1 176 ? -12.867 8.349 13.926 1.00 92.50 176 SER A C 1
ATOM 1406 O O . SER A 1 176 ? -12.002 8.570 14.764 1.00 92.50 176 SER A O 1
ATOM 1408 N N . LYS A 1 177 ? -14.025 7.753 14.211 1.00 94.75 177 LYS A N 1
ATOM 1409 C CA . LYS A 1 177 ? -14.305 7.077 15.488 1.00 94.75 177 LYS A CA 1
ATOM 1410 C C . LYS A 1 177 ? -14.289 5.554 15.350 1.00 94.75 177 LYS A C 1
ATOM 1412 O O . LYS A 1 177 ? -14.624 4.861 16.302 1.00 94.75 177 LYS A O 1
ATOM 1417 N N . LYS A 1 178 ? -14.013 5.067 14.137 1.00 97.06 178 LYS A N 1
ATOM 1418 C CA . LYS A 1 178 ? -13.911 3.643 13.836 1.00 97.06 178 LYS A CA 1
ATOM 1419 C C . LYS A 1 178 ? -12.620 3.096 14.420 1.00 97.06 178 LYS A C 1
ATOM 1421 O O . LYS A 1 178 ? -11.610 3.798 14.414 1.00 97.06 178 LYS A O 1
ATOM 1426 N N . GLU A 1 179 ? -12.675 1.856 14.872 1.00 97.62 179 GLU A N 1
ATOM 1427 C CA . GLU A 1 179 ? -11.501 1.132 15.340 1.00 97.62 179 GLU A CA 1
ATOM 1428 C C . GLU A 1 179 ? -10.529 0.905 14.175 1.00 97.62 179 GLU A C 1
ATOM 1430 O O . GLU A 1 179 ? -10.959 0.684 13.041 1.00 97.62 179 GLU A O 1
ATOM 1435 N N . LEU A 1 180 ? -9.226 1.020 14.429 1.00 98.06 180 LEU A N 1
ATOM 1436 C CA . LEU A 1 180 ? -8.195 0.843 13.408 1.00 98.06 180 LEU A CA 1
ATOM 1437 C C . LEU A 1 180 ? -7.531 -0.514 13.591 1.00 98.06 180 LEU A C 1
ATOM 1439 O O . LEU A 1 180 ? -6.888 -0.741 14.609 1.00 98.06 180 LEU A O 1
ATOM 1443 N N . PHE A 1 181 ? -7.643 -1.378 12.588 1.00 98.31 181 PHE A N 1
ATOM 1444 C CA . PHE A 1 181 ? -6.880 -2.625 12.518 1.00 98.31 181 PHE A CA 1
ATOM 1445 C C . PHE A 1 181 ? -5.733 -2.440 11.541 1.00 98.31 181 PHE A C 1
ATOM 1447 O O . PHE A 1 181 ? -5.928 -1.849 10.480 1.00 98.31 181 PHE A O 1
ATOM 1454 N N . LEU A 1 182 ? -4.547 -2.935 11.876 1.00 98.44 182 LEU A N 1
ATOM 1455 C CA . LEU A 1 182 ? -3.389 -2.859 10.996 1.00 98.44 182 LEU A CA 1
ATOM 1456 C C . LEU A 1 182 ? -3.077 -4.242 10.426 1.00 98.44 182 LEU A C 1
ATOM 1458 O O . LEU A 1 182 ? -2.854 -5.196 11.164 1.00 98.44 182 LEU A O 1
ATOM 1462 N N . SER A 1 183 ? -3.023 -4.320 9.103 1.00 98.38 183 SER A N 1
ATOM 1463 C CA . SER A 1 183 ? -2.679 -5.526 8.360 1.00 98.38 183 SER A CA 1
ATOM 1464 C C . SER A 1 183 ? -1.440 -5.300 7.502 1.00 98.38 183 SER A C 1
ATOM 1466 O O . SER A 1 183 ? -1.205 -4.205 6.977 1.00 98.38 183 SER A O 1
ATOM 1468 N N . MET A 1 184 ? -0.653 -6.353 7.315 1.00 98.19 184 MET A N 1
ATOM 1469 C CA . MET A 1 184 ? 0.478 -6.351 6.388 1.00 98.19 184 MET A CA 1
ATOM 1470 C C . MET A 1 184 ? 0.106 -7.118 5.126 1.00 98.19 184 MET A C 1
ATOM 1472 O O . MET A 1 184 ? -0.429 -8.217 5.203 1.00 98.19 184 MET A O 1
ATOM 1476 N N . ILE A 1 185 ? 0.424 -6.552 3.964 1.00 98.50 185 ILE A N 1
ATOM 1477 C CA . ILE A 1 185 ? 0.353 -7.270 2.692 1.00 98.50 185 ILE A CA 1
ATOM 1478 C C . ILE A 1 185 ? 1.783 -7.465 2.213 1.00 98.50 185 ILE A C 1
ATOM 1480 O O . ILE A 1 185 ? 2.474 -6.491 1.884 1.00 98.50 185 ILE A O 1
ATOM 1484 N N . THR A 1 186 ? 2.259 -8.705 2.208 1.00 98.00 186 THR A N 1
ATOM 1485 C CA . THR A 1 186 ? 3.652 -9.015 1.887 1.00 98.00 186 THR A CA 1
ATOM 1486 C C . THR A 1 186 ? 3.772 -10.063 0.794 1.00 98.00 186 THR A C 1
ATOM 1488 O O . THR A 1 186 ? 2.834 -10.775 0.469 1.00 98.00 186 THR A O 1
ATOM 1491 N N . THR A 1 187 ? 4.943 -10.170 0.171 1.00 97.12 187 THR A N 1
ATOM 1492 C CA . THR A 1 187 ? 5.159 -11.205 -0.850 1.00 97.12 187 THR A CA 1
ATOM 1493 C C . THR A 1 187 ? 5.459 -12.591 -0.292 1.00 97.12 187 THR A C 1
ATOM 1495 O O . THR A 1 187 ? 5.427 -13.549 -1.060 1.00 97.12 187 THR A O 1
ATOM 1498 N N . LYS A 1 188 ? 5.863 -12.709 0.979 1.00 96.94 188 LYS A N 1
ATOM 1499 C CA . LYS A 1 188 ? 6.382 -13.971 1.538 1.00 96.94 188 LYS A CA 1
ATOM 1500 C C . LYS A 1 188 ? 5.983 -14.269 2.978 1.00 96.94 188 LYS A C 1
ATOM 1502 O O . LYS A 1 188 ? 6.415 -15.303 3.477 1.00 96.94 188 LYS A O 1
ATOM 1507 N N . GLY A 1 189 ? 5.234 -13.396 3.635 1.00 97.44 189 GLY A N 1
ATOM 1508 C CA . GLY A 1 189 ? 4.944 -13.494 5.058 1.00 97.44 189 GLY A CA 1
ATOM 1509 C C . GLY A 1 189 ? 5.694 -12.444 5.888 1.00 97.44 189 GLY A C 1
ATOM 1510 O O . GLY A 1 189 ? 6.729 -11.905 5.459 1.00 97.44 189 GLY A O 1
ATOM 1511 N N . ILE A 1 190 ? 5.237 -12.222 7.116 1.00 97.38 190 ILE A N 1
ATOM 1512 C CA . ILE A 1 190 ? 5.972 -11.521 8.164 1.00 97.38 190 ILE A CA 1
ATOM 1513 C C . ILE A 1 190 ? 6.686 -12.530 9.060 1.00 97.38 190 ILE A C 1
ATOM 1515 O O . ILE A 1 190 ? 6.293 -13.683 9.202 1.00 97.38 190 ILE A O 1
ATOM 1519 N N . ARG A 1 191 ? 7.807 -12.108 9.640 1.00 97.50 191 ARG A N 1
ATOM 1520 C CA . ARG A 1 191 ? 8.479 -12.874 10.687 1.00 97.50 191 ARG A CA 1
ATOM 1521 C C . ARG A 1 191 ? 7.922 -12.464 12.041 1.00 97.50 191 ARG A C 1
ATOM 1523 O O . ARG A 1 191 ? 8.061 -11.293 12.396 1.00 97.50 191 ARG A O 1
ATOM 1530 N N . ASP A 1 192 ? 7.468 -13.452 12.803 1.00 96.31 192 ASP A N 1
ATOM 1531 C CA . ASP A 1 192 ? 7.035 -13.274 14.186 1.00 96.31 192 ASP A CA 1
ATOM 1532 C C . ASP A 1 192 ? 8.129 -12.637 15.046 1.00 96.31 192 ASP A C 1
ATOM 1534 O O . ASP A 1 192 ? 9.284 -13.084 15.093 1.00 96.31 192 ASP A O 1
ATOM 1538 N N . ASN A 1 193 ? 7.761 -11.541 15.696 1.00 95.62 193 ASN A N 1
ATOM 1539 C CA . ASN A 1 193 ? 8.526 -10.861 16.718 1.00 95.62 193 ASN A CA 1
ATOM 1540 C C . ASN A 1 193 ? 7.598 -9.982 17.570 1.00 95.62 193 ASN A C 1
ATOM 1542 O O . ASN A 1 193 ? 6.422 -9.810 17.266 1.00 95.62 193 ASN A O 1
ATOM 1546 N N . LEU A 1 194 ? 8.170 -9.351 18.598 1.00 96.69 194 LEU A N 1
ATOM 1547 C CA . LEU A 1 194 ? 7.437 -8.458 19.500 1.00 96.69 194 LEU A CA 1
ATOM 1548 C C . LEU A 1 194 ? 6.591 -7.397 18.769 1.00 96.69 194 LEU A C 1
ATOM 1550 O O . LEU A 1 194 ? 5.511 -7.062 19.227 1.00 96.69 194 LEU A O 1
ATOM 1554 N N . TRP A 1 195 ? 7.083 -6.841 17.659 1.00 96.75 195 TRP A N 1
ATOM 1555 C CA . TRP A 1 195 ? 6.391 -5.773 16.937 1.00 96.75 195 TRP A CA 1
ATOM 1556 C C . TRP A 1 195 ? 5.267 -6.297 16.050 1.00 96.75 195 TRP A C 1
ATOM 1558 O O . TRP A 1 195 ? 4.259 -5.615 15.904 1.00 96.75 195 TRP A O 1
ATOM 1568 N N . SER A 1 196 ? 5.446 -7.463 15.420 1.00 95.75 196 SER A N 1
ATOM 1569 C CA . SER A 1 196 ? 4.385 -8.070 14.617 1.00 95.75 196 SER A CA 1
ATOM 1570 C C . SER A 1 196 ? 3.240 -8.550 15.500 1.00 95.75 196 SER A C 1
ATOM 1572 O O . SER A 1 196 ? 2.094 -8.301 15.160 1.00 95.75 196 SER A O 1
ATOM 1574 N N . GLU A 1 197 ? 3.553 -9.164 16.643 1.00 95.88 197 GLU A N 1
ATOM 1575 C CA . GLU A 1 197 ? 2.559 -9.657 17.604 1.00 95.88 197 GLU A CA 1
ATOM 1576 C C . GLU A 1 197 ? 1.766 -8.526 18.279 1.00 95.88 197 GLU A C 1
ATOM 1578 O O . GLU A 1 197 ? 0.596 -8.708 18.587 1.00 95.88 197 GLU A O 1
ATOM 1583 N N . ASP A 1 198 ? 2.392 -7.366 18.510 1.00 96.38 198 ASP A N 1
ATOM 1584 C CA . ASP A 1 198 ? 1.757 -6.213 19.169 1.00 96.38 198 ASP A CA 1
ATOM 1585 C C . ASP A 1 198 ? 0.922 -5.349 18.211 1.00 96.38 198 ASP A C 1
ATOM 1587 O O . ASP A 1 198 ? -0.065 -4.747 18.623 1.00 96.38 198 ASP A O 1
ATOM 1591 N N . LEU A 1 199 ? 1.329 -5.240 16.939 1.00 97.19 199 LEU A N 1
ATOM 1592 C CA . LEU A 1 199 ? 0.752 -4.260 16.011 1.00 97.19 199 LEU A CA 1
ATOM 1593 C C . LEU A 1 199 ? -0.076 -4.855 14.873 1.00 97.19 199 LEU A C 1
ATOM 1595 O O . LEU A 1 199 ? -0.877 -4.120 14.301 1.00 97.19 199 LEU A O 1
ATOM 1599 N N . ILE A 1 200 ? 0.178 -6.097 14.451 1.00 97.94 200 ILE A N 1
ATOM 1600 C CA . ILE A 1 200 ? -0.388 -6.640 13.210 1.00 97.94 200 ILE A CA 1
ATOM 1601 C C . ILE A 1 200 ? -1.508 -7.627 13.531 1.00 97.94 200 ILE A C 1
ATOM 1603 O O . ILE A 1 200 ? -1.270 -8.693 14.083 1.00 97.94 200 ILE A O 1
ATOM 1607 N N . GLU A 1 201 ? -2.723 -7.286 13.110 1.00 97.62 201 GLU A N 1
ATOM 1608 C CA . GLU A 1 201 ? -3.929 -8.093 13.339 1.00 97.62 201 GLU A CA 1
ATOM 1609 C C . GLU A 1 201 ? -4.084 -9.219 12.314 1.00 97.62 201 GLU A C 1
ATOM 1611 O O . GLU A 1 201 ? -4.665 -10.268 12.580 1.00 97.62 201 GLU A O 1
ATOM 1616 N N . SER A 1 202 ? -3.620 -8.980 11.089 1.00 96.56 202 SER A N 1
ATOM 1617 C CA . SER A 1 202 ? -3.728 -9.940 9.991 1.00 96.56 202 SER A CA 1
ATOM 1618 C C . SER A 1 202 ? -2.651 -9.721 8.943 1.00 96.56 202 SER A C 1
ATOM 1620 O O . SER A 1 202 ? -2.112 -8.623 8.765 1.00 96.56 202 SER A O 1
ATOM 1622 N N . GLU A 1 203 ? -2.366 -10.787 8.212 1.00 97.12 203 GLU A N 1
ATOM 1623 C CA . GLU A 1 203 ? -1.466 -10.779 7.076 1.00 97.12 203 GLU A CA 1
ATOM 1624 C C . GLU A 1 203 ? -2.182 -11.307 5.831 1.00 97.12 203 GLU A C 1
ATOM 1626 O O . GLU A 1 203 ? -3.003 -12.214 5.922 1.00 97.12 203 GLU A O 1
ATOM 1631 N N . VAL A 1 204 ? -1.833 -10.731 4.681 1.00 98.31 204 VAL A N 1
ATOM 1632 C CA . VAL A 1 204 ? -2.117 -11.276 3.352 1.00 98.31 204 VAL A CA 1
ATOM 1633 C C . VAL A 1 204 ? -0.791 -11.479 2.629 1.00 98.31 204 VAL A C 1
ATOM 1635 O O . VAL A 1 204 ? 0.056 -10.575 2.600 1.00 98.31 204 VAL A O 1
ATOM 1638 N N . VAL A 1 205 ? -0.605 -12.647 2.028 1.00 98.00 205 VAL A N 1
ATOM 1639 C CA . VAL A 1 205 ? 0.568 -12.978 1.220 1.00 98.00 205 VAL A CA 1
ATOM 1640 C C . VAL A 1 205 ? 0.256 -12.936 -0.278 1.00 98.00 205 VAL A C 1
ATOM 1642 O O . VAL A 1 205 ? -0.895 -12.884 -0.701 1.00 98.00 205 VAL A O 1
ATOM 1645 N N . LEU A 1 206 ? 1.296 -12.913 -1.117 1.00 96.94 206 LEU A N 1
ATOM 1646 C CA . LEU A 1 206 ? 1.144 -12.854 -2.578 1.00 96.94 206 LEU A CA 1
ATOM 1647 C C . LEU A 1 206 ? 0.326 -14.030 -3.120 1.00 96.94 206 LEU A C 1
ATOM 1649 O O . LEU A 1 206 ? -0.391 -13.864 -4.102 1.00 96.94 206 LEU A O 1
ATOM 1653 N N . GLU A 1 207 ? 0.484 -15.205 -2.518 1.00 96.81 207 GLU A N 1
ATOM 1654 C CA . GLU A 1 207 ? -0.221 -16.420 -2.899 1.00 96.81 207 GLU A CA 1
ATOM 1655 C C . GLU A 1 207 ? -1.750 -16.260 -2.766 1.00 96.81 207 GLU A C 1
ATOM 1657 O O . GLU A 1 207 ? -2.459 -16.664 -3.685 1.00 96.81 207 GLU A O 1
ATOM 1662 N N . ASP A 1 208 ? -2.234 -15.538 -1.746 1.00 97.06 208 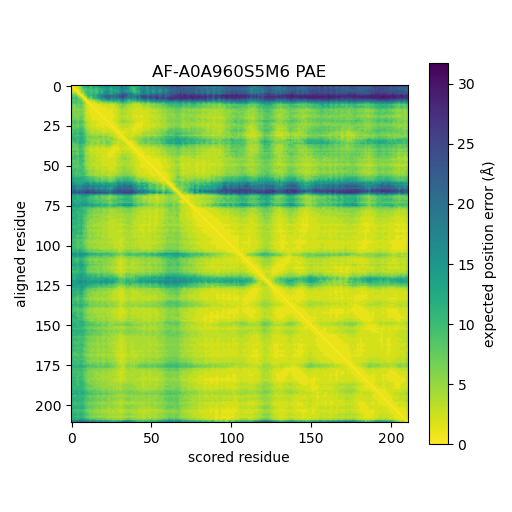ASP A N 1
ATOM 1663 C CA . ASP A 1 208 ? -3.666 -15.269 -1.520 1.00 97.06 208 ASP A CA 1
ATOM 1664 C C . ASP A 1 208 ? -4.304 -14.425 -2.639 1.00 97.06 208 ASP A C 1
ATOM 1666 O O . ASP A 1 208 ? -5.518 -14.414 -2.812 1.00 97.06 208 ASP A O 1
ATOM 1670 N N . LEU A 1 209 ? -3.500 -13.693 -3.423 1.00 96.06 209 LEU A N 1
ATOM 1671 C CA . LEU A 1 209 ? -4.007 -12.834 -4.502 1.00 96.06 209 LEU A CA 1
ATOM 1672 C C . LEU A 1 209 ? -4.509 -13.619 -5.720 1.00 96.06 209 LEU A C 1
ATOM 1674 O O . LEU A 1 209 ? -5.085 -13.016 -6.622 1.00 96.06 209 LEU A O 1
ATOM 1678 N N . TYR A 1 210 ? -4.251 -14.925 -5.787 1.00 92.81 210 TYR A N 1
ATOM 1679 C CA . TYR A 1 210 ? -4.549 -15.761 -6.954 1.00 92.81 210 TYR A CA 1
ATOM 1680 C C . TYR A 1 210 ? -5.433 -16.972 -6.626 1.00 92.81 210 TYR A C 1
ATOM 1682 O O . TYR A 1 210 ? -5.519 -17.888 -7.450 1.00 92.81 210 TYR A O 1
ATOM 1690 N N . GLU A 1 211 ? -6.066 -16.975 -5.451 1.00 73.38 211 GLU A N 1
ATOM 1691 C CA . GLU A 1 211 ? -7.056 -17.981 -5.038 1.00 73.38 211 GLU A CA 1
ATOM 1692 C C . GLU A 1 211 ? -8.489 -17.639 -5.479 1.00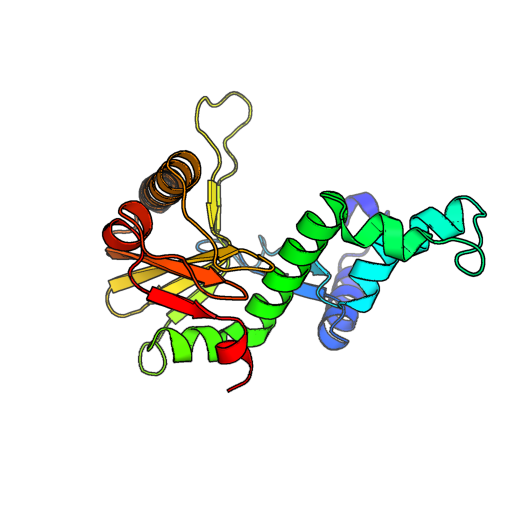 73.38 211 GLU A C 1
ATOM 1694 O O . GLU A 1 211 ? -8.804 -16.440 -5.683 1.00 73.38 211 GLU A O 1
#

Mean predicted aligned error: 5.98 Å

Foldseek 3Di:
DCVVVVDDDPVVVVVVVVVCVVVQQKDWFDAPPGDSVNIDIDGLDLVVLCCVLPVVVCVVVVHDPPPDPVVVVCVPDPSVQVSVQVNQLSLCVVLVVLVCVQVVNVPWDWDKHKHKDDDPPPDPDDIAIFSMWTHTPVQEIETEDEHEDPEAAEDDPVNLVNVVSNVVCCCVVVVRPGHYAYEYEYAYHHDDDPSCVVHHPYYHHPVSSVD